Protein AF-A0A4Q7AHX3-F1 (afdb_monomer)

Solvent-accessible surface area (backbone atoms only — not comparable to full-atom values): 11694 Å² total; per-residue (Å²): 133,56,74,69,58,52,50,52,48,55,49,49,60,55,54,68,54,51,63,78,90,53,68,64,53,73,73,75,63,77,41,42,49,67,74,52,51,72,70,45,49,51,46,55,51,56,64,39,35,74,91,42,72,67,38,62,48,39,28,37,27,34,68,83,81,66,49,71,44,78,60,52,56,83,48,46,65,65,46,60,79,45,16,75,44,30,21,40,71,48,42,34,73,33,54,71,58,36,21,53,48,42,48,64,77,40,36,68,63,41,51,52,57,46,58,79,68,62,71,75,81,85,74,64,61,67,62,50,52,51,26,52,51,46,28,55,50,26,54,52,45,66,78,66,64,57,90,85,65,47,74,68,52,55,51,50,40,50,51,54,22,48,49,24,50,50,50,52,46,62,70,48,48,63,70,36,68,71,48,40,54,49,51,52,52,52,49,38,48,54,48,21,44,56,51,27,52,54,44,45,56,51,45,35,69,45,56,62,43,57,132

Organism: NCBI:txid1879050

Foldseek 3Di:
DDPVVLLVVLLVLLPVLDDPVLWQPDQDFPAQQVPDDPSNLVSVLSCQPVVSLNQKWWWKAFQVVRDIDTDHNVCSVVCVVVRRRMTTHFIAHNLVSQLVCCCPVVVVVLLVVLVVPDDDDDQPVVLLVVLVVLLVVLVVCLVVDDCVVDPVVNVVSVVSNVVSVVVNCVSCVCVPPVNVVVVSVVSSSVSSSVSSVSSRVSSCVGHVGDD

Radius of gyration: 29.92 Å; Cα contacts (8 Å, |Δi|>4): 218; chains: 1; bounding box: 58×23×93 Å

Secondary structure (DSSP, 8-state):
--HHHHHHHHHHHHHTTS-TTTTT----SSSBGGGS-HHHHHHHHHHH-GGG---EEEEEEETTT--EEE--HHHHHHHHHTGGGEEEEEEEE-HHHHHHHHHHHTHHHHHHHHHHH-PPP---HHHHHHHHHHHHHHHHHHHH--GGGHHHHHHHHHHHHHHHHHHHHHHHHTTSHHHHHHHHHHHHHHHHHHHHHHHHHHHHHHHT---

Structure (mmCIF, N/CA/C/O backbone):
data_AF-A0A4Q7AHX3-F1
#
_entry.id   AF-A0A4Q7AHX3-F1
#
loop_
_atom_site.group_PDB
_atom_site.id
_atom_site.type_symbol
_atom_site.label_atom_id
_atom_site.label_alt_id
_atom_site.label_comp_id
_atom_site.label_asym_id
_atom_site.label_entity_id
_atom_site.label_seq_id
_atom_site.pdbx_PDB_ins_code
_atom_site.Cartn_x
_atom_site.Cartn_y
_atom_site.Cartn_z
_atom_site.occupancy
_atom_site.B_iso_or_equiv
_atom_site.auth_seq_id
_atom_site.auth_comp_id
_atom_site.auth_asym_id
_atom_site.auth_atom_id
_atom_site.pdbx_PDB_model_num
ATOM 1 N N . MET A 1 1 ? 20.336 2.080 3.499 1.00 66.81 1 MET A N 1
ATOM 2 C CA . MET A 1 1 ? 19.641 1.273 4.534 1.00 66.81 1 MET A CA 1
ATOM 3 C C . MET A 1 1 ? 19.101 0.024 3.842 1.00 66.81 1 MET A C 1
ATOM 5 O O . MET A 1 1 ? 18.759 0.140 2.673 1.00 66.81 1 MET A O 1
ATOM 9 N N . ASN A 1 2 ? 19.106 -1.165 4.455 1.00 84.50 2 ASN A N 1
ATOM 10 C CA . ASN A 1 2 ? 18.588 -2.361 3.768 1.00 84.50 2 ASN A CA 1
ATOM 11 C C . ASN A 1 2 ? 17.046 -2.434 3.839 1.00 84.50 2 ASN A C 1
ATOM 13 O O . ASN A 1 2 ? 16.429 -1.767 4.665 1.00 84.50 2 ASN A O 1
ATOM 17 N N . GLU A 1 3 ? 16.427 -3.241 2.972 1.00 87.38 3 GLU A N 1
ATOM 18 C CA . GLU A 1 3 ? 14.961 -3.380 2.865 1.00 87.38 3 GLU A CA 1
ATOM 19 C C . GLU A 1 3 ? 14.292 -3.688 4.218 1.00 87.38 3 GLU A C 1
ATOM 21 O O . GLU A 1 3 ? 13.343 -3.016 4.612 1.00 87.38 3 GLU A O 1
ATOM 26 N N . ALA A 1 4 ? 14.852 -4.630 4.983 1.00 89.25 4 ALA A N 1
ATOM 27 C CA . ALA A 1 4 ? 14.325 -5.022 6.291 1.00 89.25 4 ALA A CA 1
ATOM 28 C C . ALA A 1 4 ? 14.393 -3.898 7.343 1.00 89.25 4 ALA A C 1
ATOM 30 O O . ALA A 1 4 ? 13.513 -3.785 8.192 1.00 89.25 4 ALA A O 1
ATOM 31 N N . GLN A 1 5 ? 15.429 -3.055 7.300 1.00 91.06 5 GLN A N 1
ATOM 32 C CA . GLN A 1 5 ? 15.543 -1.892 8.181 1.00 91.06 5 GLN A CA 1
ATOM 33 C C . GLN A 1 5 ? 14.491 -0.830 7.855 1.00 91.06 5 GLN A C 1
ATOM 35 O O . GLN A 1 5 ? 13.982 -0.201 8.777 1.00 91.06 5 GLN A O 1
ATOM 40 N N . ILE A 1 6 ? 14.163 -0.639 6.572 1.00 90.75 6 ILE A N 1
ATOM 41 C CA . ILE A 1 6 ? 13.124 0.307 6.140 1.00 90.75 6 ILE A CA 1
ATOM 42 C C . ILE A 1 6 ? 11.752 -0.176 6.607 1.00 90.75 6 ILE A C 1
ATOM 44 O O . ILE A 1 6 ? 11.038 0.596 7.234 1.00 90.75 6 ILE A O 1
ATOM 48 N N . ILE A 1 7 ? 11.428 -1.456 6.389 1.00 92.75 7 ILE A N 1
ATOM 49 C CA . ILE A 1 7 ? 10.173 -2.055 6.876 1.00 92.75 7 ILE A CA 1
ATOM 50 C C . ILE A 1 7 ? 10.042 -1.840 8.385 1.00 92.75 7 ILE A C 1
ATOM 52 O O . ILE A 1 7 ? 9.083 -1.227 8.841 1.00 92.75 7 ILE A O 1
ATOM 56 N N . LYS A 1 8 ? 11.061 -2.236 9.155 1.00 92.25 8 LYS A N 1
ATOM 57 C CA . LYS A 1 8 ? 11.036 -2.096 10.613 1.00 92.25 8 LYS A CA 1
ATOM 58 C C . LYS A 1 8 ? 10.904 -0.642 11.073 1.00 92.25 8 LYS A C 1
ATOM 60 O O . LYS A 1 8 ? 10.266 -0.382 12.086 1.00 92.25 8 LYS A O 1
ATOM 65 N N . LYS A 1 9 ? 11.531 0.304 10.368 1.00 92.94 9 LYS A N 1
ATOM 66 C CA . LYS A 1 9 ? 11.403 1.737 10.661 1.00 92.94 9 LYS A CA 1
ATOM 67 C C . LYS A 1 9 ? 9.953 2.192 10.483 1.00 92.94 9 LYS A C 1
ATOM 69 O O . LYS A 1 9 ? 9.404 2.764 11.413 1.00 92.94 9 LYS A O 1
ATOM 74 N N . ILE A 1 10 ? 9.335 1.873 9.344 1.00 91.75 10 ILE A N 1
ATOM 75 C CA . ILE A 1 10 ? 7.937 2.227 9.051 1.00 91.75 10 ILE A CA 1
ATOM 76 C C . ILE A 1 10 ? 6.994 1.622 10.097 1.00 91.75 10 ILE A C 1
ATOM 78 O O . ILE A 1 10 ? 6.134 2.318 10.626 1.00 91.75 10 ILE A O 1
ATOM 82 N N . GLU A 1 11 ? 7.181 0.348 10.444 1.00 90.56 11 GLU A N 1
ATOM 83 C CA . GLU A 1 11 ? 6.376 -0.324 11.470 1.00 90.56 11 GLU A CA 1
ATOM 84 C C . GLU A 1 11 ? 6.505 0.341 12.843 1.00 90.56 11 GLU A C 1
ATOM 86 O O . GLU A 1 11 ? 5.507 0.534 13.531 1.00 90.56 11 GLU A O 1
ATOM 91 N N . LEU A 1 12 ? 7.723 0.700 13.256 1.00 89.69 12 LEU A N 1
ATOM 92 C CA . LEU A 1 12 ? 7.954 1.363 14.540 1.00 89.69 12 LEU A CA 1
ATOM 93 C C . LEU A 1 12 ? 7.363 2.772 14.571 1.00 89.69 12 LEU A C 1
ATOM 95 O O . LEU A 1 12 ? 6.754 3.137 15.572 1.00 89.69 12 LEU A O 1
ATOM 99 N N . ASP A 1 13 ? 7.527 3.538 13.493 1.00 89.38 13 ASP A N 1
ATOM 100 C CA . ASP A 1 13 ? 6.976 4.890 13.375 1.00 89.38 13 ASP A CA 1
ATOM 101 C C . ASP A 1 13 ? 5.440 4.861 13.416 1.00 89.38 13 ASP A C 1
ATOM 103 O O . ASP A 1 13 ? 4.827 5.689 14.087 1.00 89.38 13 ASP A O 1
ATOM 107 N N . TYR A 1 14 ? 4.822 3.874 12.759 1.00 87.38 14 TYR A N 1
ATOM 108 C CA . TYR A 1 14 ? 3.378 3.648 12.814 1.00 87.38 14 TYR A CA 1
ATOM 109 C C . TYR A 1 14 ? 2.921 3.257 14.222 1.00 87.38 14 TYR A C 1
ATOM 111 O O . TYR A 1 14 ? 1.998 3.845 14.772 1.00 87.38 14 TYR A O 1
ATOM 119 N N . LEU A 1 15 ? 3.597 2.300 14.862 1.00 84.06 15 LEU A N 1
ATOM 120 C CA . LEU A 1 15 ? 3.221 1.853 16.204 1.00 84.06 15 LEU A CA 1
ATOM 121 C C . LEU A 1 15 ? 3.427 2.920 17.281 1.00 84.06 15 LEU A C 1
ATOM 123 O O . LEU A 1 15 ? 2.711 2.914 18.280 1.00 84.06 15 LEU A O 1
ATOM 127 N N . ALA A 1 16 ? 4.368 3.843 17.081 1.00 85.00 16 ALA A N 1
ATOM 128 C CA . ALA A 1 16 ? 4.603 4.961 17.988 1.00 85.00 16 ALA A CA 1
ATOM 129 C C . ALA A 1 16 ? 3.420 5.945 18.065 1.00 85.00 16 ALA A C 1
ATOM 131 O O . ALA A 1 16 ? 3.388 6.768 18.978 1.00 85.00 16 ALA A O 1
ATOM 132 N N . GLN A 1 17 ? 2.459 5.863 17.139 1.00 81.25 17 GLN A N 1
ATOM 133 C CA . GLN A 1 17 ? 1.245 6.684 17.142 1.00 81.25 17 GLN A CA 1
ATOM 134 C C . GLN A 1 17 ? 0.186 6.172 18.133 1.00 81.25 17 GLN A C 1
ATOM 136 O O . GLN A 1 17 ? -0.730 6.917 18.472 1.00 81.25 17 GLN A O 1
ATOM 141 N N . PHE A 1 18 ? 0.316 4.937 18.634 1.00 77.94 18 PHE A N 1
ATOM 142 C CA . PHE A 1 18 ? -0.614 4.358 19.608 1.00 77.94 18 PHE A CA 1
ATOM 143 C C . PHE A 1 18 ? -0.047 4.397 21.019 1.00 77.94 18 PHE A C 1
ATOM 145 O O . PHE A 1 18 ? 1.139 4.149 21.256 1.00 77.94 18 PHE A O 1
ATOM 152 N N . SER A 1 19 ? -0.926 4.631 21.989 1.00 74.56 19 SER A N 1
ATOM 153 C CA . SER A 1 19 ? -0.589 4.423 23.390 1.00 74.56 19 SER A CA 1
ATOM 154 C C . SER A 1 19 ? -0.293 2.936 23.654 1.00 74.56 19 SER A C 1
ATOM 156 O O . SER A 1 19 ? -1.013 2.039 23.210 1.00 74.56 19 SER A O 1
ATOM 158 N N . ALA A 1 20 ? 0.792 2.654 24.385 1.00 69.88 20 ALA A N 1
ATOM 159 C CA . ALA A 1 20 ? 1.267 1.283 24.624 1.00 69.88 20 ALA A CA 1
ATOM 160 C C . ALA A 1 20 ? 0.219 0.385 25.308 1.00 69.88 20 ALA A C 1
ATOM 162 O O . ALA A 1 20 ? 0.198 -0.824 25.081 1.00 69.88 20 ALA A O 1
ATOM 163 N N . ASP A 1 21 ? -0.663 0.990 26.106 1.00 66.25 21 ASP A N 1
ATOM 164 C CA . ASP A 1 21 ? -1.716 0.305 26.859 1.00 66.25 21 ASP A CA 1
ATOM 165 C C . ASP A 1 21 ? -2.899 -0.142 25.980 1.00 66.25 21 ASP A C 1
ATOM 167 O O . ASP A 1 21 ? -3.718 -0.953 26.416 1.00 66.25 21 ASP A O 1
ATOM 171 N N . LEU A 1 22 ? -2.995 0.358 24.743 1.00 65.75 22 LEU A N 1
ATOM 172 C CA . LEU A 1 22 ? -4.086 0.050 23.812 1.00 65.75 22 LEU A CA 1
ATOM 173 C C . LEU A 1 22 ? -3.680 -0.907 22.684 1.00 65.75 22 LEU A C 1
ATOM 175 O O . LEU A 1 22 ? -4.533 -1.444 21.975 1.00 65.75 22 LEU A O 1
ATOM 179 N N . ILE A 1 23 ? -2.385 -1.199 22.563 1.00 66.88 23 ILE A N 1
ATOM 180 C CA . ILE A 1 23 ? -1.854 -2.198 21.635 1.00 66.88 23 ILE A CA 1
ATOM 181 C C . ILE A 1 23 ? -2.367 -3.589 22.059 1.00 66.88 23 ILE A C 1
ATOM 183 O O . ILE A 1 23 ? -2.091 -4.057 23.163 1.00 66.88 23 ILE A O 1
ATOM 187 N N . ASN A 1 24 ? -3.076 -4.279 21.154 1.00 69.50 24 ASN A N 1
ATOM 188 C CA . ASN A 1 24 ? -3.802 -5.554 21.339 1.00 69.50 24 ASN A CA 1
ATOM 189 C C . ASN A 1 24 ? -5.203 -5.476 21.972 1.00 69.50 24 ASN A C 1
ATOM 191 O O . ASN A 1 24 ? -5.818 -6.527 22.203 1.00 69.50 24 ASN A O 1
ATOM 195 N N . LEU A 1 25 ? -5.749 -4.287 22.233 1.00 80.75 25 LEU A N 1
ATOM 196 C CA . LEU A 1 25 ? -7.147 -4.181 22.640 1.00 80.75 25 LEU A CA 1
ATOM 197 C C . LEU A 1 25 ? -8.061 -4.523 21.451 1.00 80.75 25 LEU A C 1
ATOM 199 O O . LEU A 1 25 ? -7.884 -4.016 20.350 1.00 80.75 25 LEU A O 1
ATOM 203 N N . THR A 1 26 ? -9.057 -5.388 21.652 1.00 86.00 26 THR A N 1
ATOM 204 C CA . THR A 1 26 ? -10.016 -5.739 20.590 1.00 86.00 26 THR A CA 1
ATOM 205 C C . THR A 1 26 ? -11.307 -4.941 20.748 1.00 86.00 26 THR A C 1
ATOM 207 O O . THR A 1 26 ? -11.948 -4.989 21.805 1.00 86.00 26 THR A O 1
ATOM 210 N N . ILE A 1 27 ? -11.716 -4.249 19.683 1.00 88.44 27 ILE A N 1
ATOM 211 C CA . ILE A 1 27 ? -13.030 -3.603 19.586 1.00 88.44 27 ILE A CA 1
ATOM 212 C C . ILE A 1 27 ? -14.024 -4.646 19.047 1.00 88.44 27 ILE A C 1
ATOM 214 O O . ILE A 1 27 ? -13.899 -5.065 17.898 1.00 88.44 27 ILE A O 1
ATOM 218 N N . PRO A 1 28 ? -15.005 -5.116 19.831 1.00 90.69 28 PRO A N 1
ATOM 219 C CA . PRO A 1 28 ? -15.979 -6.091 19.354 1.00 90.69 28 PRO A CA 1
ATOM 220 C C . PRO A 1 28 ? -16.850 -5.512 18.231 1.00 90.69 28 PRO A C 1
ATOM 222 O O . PRO A 1 28 ? -17.258 -4.350 18.265 1.00 90.69 28 PRO A O 1
ATOM 225 N N . ARG A 1 29 ? -17.139 -6.347 17.230 1.00 93.00 29 ARG A N 1
ATOM 226 C CA . ARG A 1 29 ? -18.023 -6.027 16.101 1.00 93.00 29 ARG A CA 1
ATOM 227 C C . ARG A 1 29 ? -19.463 -6.402 16.410 1.00 93.00 29 ARG A C 1
ATOM 229 O O . ARG A 1 29 ? -19.722 -7.288 17.222 1.00 93.00 29 ARG A O 1
ATOM 236 N N . HIS A 1 30 ? -20.396 -5.749 15.726 1.00 92.75 30 HIS A N 1
ATOM 237 C CA . HIS A 1 30 ? -21.825 -6.073 15.747 1.00 92.75 30 HIS A CA 1
ATOM 238 C C . HIS A 1 30 ? -22.498 -6.066 17.129 1.00 92.75 30 HIS A C 1
ATOM 240 O O . HIS A 1 30 ? -23.579 -6.633 17.292 1.00 92.75 30 HIS A O 1
ATOM 246 N N . ILE A 1 31 ? -21.902 -5.380 18.105 1.00 93.44 31 ILE A N 1
ATOM 247 C CA . ILE A 1 31 ? -22.560 -5.048 19.366 1.00 93.44 31 ILE A CA 1
ATOM 248 C C . ILE A 1 31 ? -22.820 -3.539 19.434 1.00 93.44 31 ILE A C 1
ATOM 250 O O . ILE A 1 31 ? -22.034 -2.764 18.879 1.00 93.44 31 ILE A O 1
ATOM 254 N N . PRO A 1 32 ? -23.915 -3.105 20.084 1.00 94.25 32 PRO A N 1
ATOM 255 C CA . PRO A 1 32 ? -24.173 -1.693 20.346 1.00 94.25 32 PRO A CA 1
ATOM 256 C C . PRO A 1 32 ? -22.983 -0.997 21.012 1.00 94.25 32 PRO A C 1
ATOM 258 O O . PRO A 1 32 ? -22.410 -1.524 21.965 1.00 94.25 32 PRO A O 1
ATOM 261 N N . LEU A 1 33 ? -22.634 0.209 20.555 1.00 93.19 33 LEU A N 1
ATOM 262 C CA . LEU A 1 33 ? -21.474 0.949 21.072 1.00 93.19 33 LEU A CA 1
ATOM 263 C C . LEU A 1 33 ? -21.575 1.250 22.572 1.00 93.19 33 LEU A C 1
ATOM 265 O O . LEU A 1 33 ? -20.560 1.343 23.251 1.00 93.19 33 LEU A O 1
ATOM 269 N N . ASN A 1 34 ? -22.788 1.356 23.120 1.00 93.19 34 ASN A N 1
ATOM 270 C CA . ASN A 1 34 ? -22.992 1.555 24.558 1.00 93.19 34 ASN A CA 1
ATOM 271 C C . ASN A 1 34 ? -22.635 0.322 25.413 1.00 93.19 34 ASN A C 1
ATOM 273 O O . ASN A 1 34 ? -22.658 0.415 26.637 1.00 93.19 34 ASN A O 1
ATOM 277 N N . GLN A 1 35 ? -22.350 -0.824 24.790 1.00 94.44 35 GLN A N 1
ATOM 278 C CA . GLN A 1 35 ? -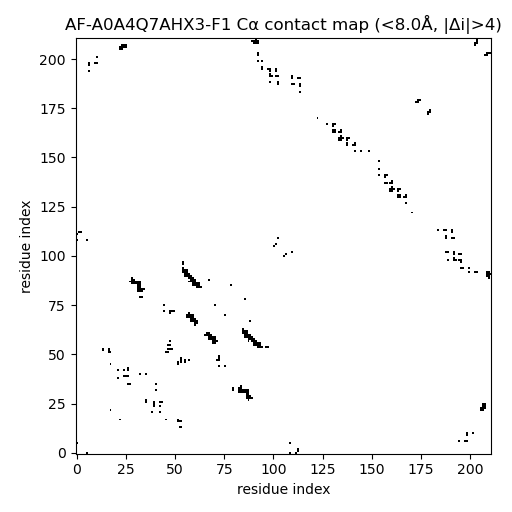21.857 -2.031 25.457 1.00 94.44 35 GLN A CA 1
ATOM 279 C C . GLN A 1 35 ? -20.324 -2.112 25.475 1.00 94.44 35 GLN A C 1
ATOM 281 O O . GLN A 1 35 ? -19.777 -2.990 26.141 1.00 94.44 35 GLN A O 1
ATOM 286 N N . LEU A 1 36 ? -19.627 -1.214 24.768 1.00 92.38 36 LEU A N 1
ATOM 287 C CA . LEU A 1 36 ? -18.173 -1.102 24.848 1.00 92.38 36 LEU A CA 1
ATOM 288 C C . LEU A 1 36 ? -17.764 -0.590 26.229 1.00 92.38 36 LEU A C 1
ATOM 290 O O . LEU A 1 36 ? -18.384 0.318 26.787 1.00 92.38 36 LEU A O 1
ATOM 294 N N . ASN A 1 37 ? -16.696 -1.161 26.780 1.00 91.44 37 ASN A N 1
ATOM 295 C CA . ASN A 1 37 ? -16.108 -0.630 28.003 1.00 91.44 37 ASN A CA 1
ATOM 296 C C . ASN A 1 37 ? -15.340 0.678 27.720 1.00 91.44 37 ASN A C 1
ATOM 298 O O . ASN A 1 37 ? -15.061 1.027 26.573 1.00 91.44 37 ASN A O 1
ATOM 302 N N . HIS A 1 38 ? -14.971 1.396 28.781 1.00 89.50 38 HIS A N 1
ATOM 303 C CA . HIS A 1 38 ? -14.286 2.685 28.657 1.00 89.50 38 HIS A CA 1
ATOM 304 C C . HIS A 1 38 ? -12.960 2.591 27.882 1.00 89.50 38 HIS A C 1
ATOM 306 O O . HIS A 1 38 ? -12.653 3.470 27.086 1.00 89.50 38 HIS A O 1
ATOM 312 N N . ALA A 1 39 ? -12.184 1.519 28.071 1.00 89.06 39 ALA A N 1
ATOM 313 C CA . ALA A 1 39 ? -10.926 1.332 27.346 1.00 89.06 39 ALA A CA 1
ATOM 314 C C . ALA A 1 39 ? -11.160 1.122 25.840 1.00 89.06 39 ALA A C 1
ATOM 316 O O . ALA A 1 39 ? -10.437 1.676 25.022 1.00 89.06 39 ALA A O 1
ATOM 317 N N . GLN A 1 40 ? -12.199 0.370 25.466 1.00 90.69 40 GLN A N 1
ATOM 318 C CA . GLN A 1 40 ? -12.581 0.134 24.071 1.00 90.69 40 GLN A CA 1
ATOM 319 C C . GLN A 1 40 ? -13.103 1.395 23.394 1.00 90.69 40 GLN A C 1
ATOM 321 O O . GLN A 1 40 ? -12.806 1.611 22.223 1.00 90.69 40 GLN A O 1
ATOM 326 N N . MET A 1 41 ? -13.859 2.223 24.119 1.00 89.50 41 MET A N 1
ATOM 327 C CA . MET A 1 41 ? -14.337 3.495 23.586 1.00 89.50 41 MET A CA 1
ATOM 328 C C . MET A 1 41 ? -13.183 4.476 23.361 1.00 89.50 41 MET A C 1
ATOM 330 O O . MET A 1 41 ? -13.084 5.045 22.280 1.00 89.50 41 MET A O 1
ATOM 334 N N . ASN A 1 42 ? -12.276 4.602 24.335 1.00 88.25 42 ASN A N 1
ATOM 335 C CA . ASN A 1 42 ? -11.075 5.426 24.194 1.00 88.25 42 ASN A CA 1
ATOM 336 C C . ASN A 1 42 ? -10.195 4.951 23.035 1.00 88.25 42 ASN A C 1
ATOM 338 O O . ASN A 1 42 ? -9.679 5.760 22.277 1.00 88.25 42 ASN A O 1
ATOM 342 N N . TYR A 1 43 ? -10.040 3.636 22.876 1.00 88.06 43 TYR A N 1
ATOM 343 C CA . TYR A 1 43 ? -9.256 3.095 21.775 1.00 88.06 43 TYR A CA 1
ATOM 344 C C . TYR A 1 43 ? -9.885 3.391 20.415 1.00 88.06 43 TYR A C 1
ATOM 346 O O . TYR A 1 43 ? -9.187 3.801 19.496 1.00 88.06 43 TYR A O 1
ATOM 354 N N . LEU A 1 44 ? -11.206 3.246 20.291 1.00 88.56 44 LEU A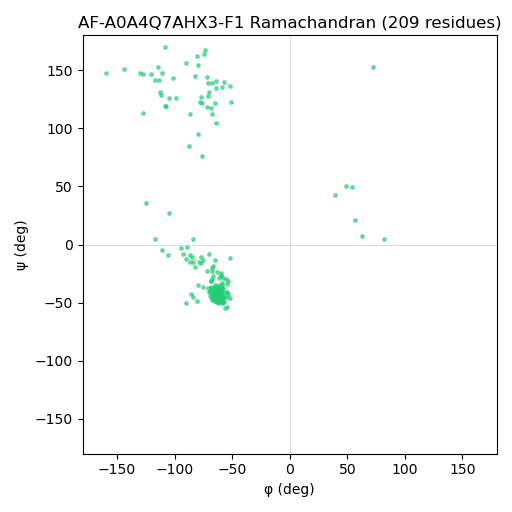 N 1
ATOM 355 C CA . LEU A 1 44 ? -11.923 3.624 19.075 1.00 88.56 44 LEU A CA 1
ATOM 356 C C . LEU A 1 44 ? -11.736 5.115 18.741 1.00 88.56 44 LEU A C 1
ATOM 358 O O . LEU A 1 44 ? -11.554 5.453 17.576 1.00 88.56 44 LEU A O 1
ATOM 362 N N . GLU A 1 45 ? -11.746 5.986 19.750 1.00 88.06 45 GLU A N 1
ATOM 363 C CA . GLU A 1 45 ? -11.457 7.416 19.591 1.00 88.06 45 GLU A CA 1
ATOM 364 C C . GLU A 1 45 ? -10.013 7.667 19.126 1.00 88.06 45 GLU A C 1
ATOM 366 O O . GLU A 1 45 ? -9.797 8.433 18.188 1.00 88.06 45 GLU A O 1
ATOM 371 N N . GLU A 1 46 ? -9.025 6.980 19.713 1.00 86.00 46 GLU A N 1
ATOM 372 C CA . GLU A 1 46 ? -7.618 7.080 19.298 1.00 86.00 46 GLU A CA 1
ATOM 373 C C . GLU A 1 46 ? -7.393 6.618 17.852 1.00 86.00 46 GLU A C 1
ATOM 375 O O . GLU A 1 46 ? -6.596 7.233 17.141 1.00 86.00 46 GLU A O 1
ATOM 380 N N . LEU A 1 47 ? -8.102 5.577 17.398 1.00 86.31 47 LEU A N 1
ATOM 381 C CA . LEU A 1 47 ? -8.039 5.103 16.010 1.00 86.31 47 LEU A CA 1
ATOM 382 C C . LEU A 1 47 ? -8.629 6.110 15.013 1.00 86.31 47 LEU A C 1
ATOM 384 O O . LEU A 1 47 ? -8.198 6.150 13.863 1.00 86.31 47 LEU A O 1
ATOM 388 N N . LEU A 1 48 ? -9.609 6.909 15.442 1.00 86.06 48 LEU A N 1
ATOM 389 C CA . LEU A 1 48 ? -10.233 7.952 14.623 1.00 86.06 48 LEU A CA 1
ATOM 390 C C . LEU A 1 48 ? -9.443 9.260 14.625 1.00 86.06 48 LEU A C 1
ATOM 392 O O . LEU A 1 48 ? -9.707 10.130 13.793 1.00 86.06 48 LEU A O 1
ATOM 396 N N . ASN A 1 49 ? -8.502 9.432 15.553 1.00 80.50 49 ASN A N 1
ATOM 397 C CA . ASN A 1 49 ? -7.736 10.660 15.640 1.00 80.50 49 ASN A CA 1
ATOM 398 C C . ASN A 1 49 ? -6.821 10.808 14.413 1.00 80.50 49 ASN A C 1
ATOM 400 O O . ASN A 1 49 ? -5.855 10.072 14.227 1.00 80.50 49 ASN A O 1
ATOM 404 N N . ILE A 1 50 ? -7.130 11.804 13.584 1.00 63.78 50 ILE A N 1
ATOM 405 C CA . ILE A 1 50 ? -6.464 12.073 12.303 1.00 63.78 50 ILE A CA 1
ATOM 406 C C . ILE A 1 50 ? -4.972 12.384 12.494 1.00 63.78 50 ILE A C 1
ATOM 408 O O . ILE A 1 50 ? -4.162 12.068 11.624 1.00 63.78 50 ILE A O 1
ATOM 412 N N . GLU A 1 51 ? -4.583 12.951 13.640 1.00 64.69 51 GLU A N 1
ATOM 413 C CA . GLU A 1 51 ? -3.172 13.222 13.954 1.00 64.69 51 GLU A CA 1
ATOM 414 C C . GLU A 1 51 ? -2.332 11.943 14.043 1.00 64.69 51 GLU A C 1
ATOM 416 O O . GLU A 1 51 ? -1.126 11.970 13.792 1.00 64.69 51 GLU A O 1
ATOM 421 N N . ASN A 1 52 ? -2.979 10.812 14.326 1.00 60.72 52 ASN A N 1
ATOM 422 C CA . ASN A 1 52 ? -2.324 9.529 14.488 1.00 60.72 52 ASN A CA 1
ATOM 423 C C . ASN A 1 52 ? -2.078 8.809 13.153 1.00 60.72 52 ASN A C 1
ATOM 425 O O . ASN A 1 52 ? -1.631 7.683 13.216 1.00 60.72 52 ASN A O 1
ATOM 429 N N . ASN A 1 53 ? -2.358 9.393 11.970 1.00 65.00 53 ASN A N 1
ATOM 430 C CA . ASN A 1 53 ? -2.060 8.816 10.635 1.00 65.00 53 ASN A CA 1
ATOM 431 C C . ASN A 1 53 ? -2.297 7.291 10.528 1.00 65.00 53 ASN A C 1
ATOM 433 O O . ASN A 1 53 ? -1.506 6.548 9.952 1.00 65.00 53 ASN A O 1
ATOM 437 N N . VAL A 1 54 ? -3.408 6.811 11.088 1.00 73.25 54 VAL A N 1
ATOM 438 C CA . VAL A 1 54 ? -3.594 5.375 11.349 1.00 73.25 54 VAL A CA 1
ATOM 439 C C . VAL A 1 54 ? -3.947 4.585 10.080 1.00 73.25 54 VAL A C 1
ATOM 441 O O . VAL A 1 54 ? -3.894 3.357 10.080 1.00 73.25 54 VAL A O 1
ATOM 444 N N . HIS A 1 55 ? -4.256 5.280 8.978 1.00 85.88 55 HIS A N 1
ATOM 445 C CA . HIS A 1 55 ? -4.648 4.703 7.687 1.00 85.88 55 HIS A CA 1
ATOM 446 C C . HIS A 1 55 ? -5.736 3.631 7.841 1.00 85.88 55 HIS A C 1
ATOM 448 O O . HIS A 1 55 ? -5.587 2.521 7.337 1.00 85.88 55 HIS A O 1
ATOM 454 N N . LEU A 1 56 ? -6.817 3.950 8.558 1.00 89.12 56 LEU A N 1
ATOM 455 C CA . LEU A 1 56 ? -7.957 3.054 8.744 1.00 89.12 56 LEU A CA 1
ATOM 456 C C . LEU A 1 56 ? -9.236 3.671 8.212 1.00 89.12 56 LEU A C 1
ATOM 458 O O . LEU A 1 56 ? -9.459 4.866 8.384 1.00 89.12 56 LEU A O 1
ATOM 462 N N . ASP A 1 57 ? -10.098 2.802 7.703 1.00 91.06 57 ASP A N 1
ATOM 463 C CA . ASP A 1 57 ? -11.486 3.117 7.402 1.00 91.06 57 ASP A CA 1
ATOM 464 C C . ASP A 1 57 ? -12.361 2.414 8.450 1.00 91.06 57 ASP A C 1
ATOM 466 O O . ASP A 1 57 ? -12.335 1.181 8.583 1.00 91.06 57 ASP A O 1
ATOM 470 N N . ILE A 1 58 ? -13.133 3.184 9.220 1.00 92.38 58 ILE A N 1
ATOM 471 C CA . ILE A 1 58 ? -14.030 2.653 10.255 1.00 92.38 58 ILE A CA 1
ATOM 472 C C . ILE A 1 58 ? -15.472 2.805 9.789 1.00 92.38 58 ILE A C 1
ATOM 474 O O . ILE A 1 58 ? -15.972 3.911 9.610 1.00 92.38 58 ILE A O 1
ATOM 478 N N . PHE A 1 59 ? -16.170 1.681 9.655 1.00 94.31 59 PHE A N 1
ATOM 479 C CA . PHE A 1 59 ? -17.555 1.622 9.211 1.00 94.31 59 PHE A CA 1
ATOM 480 C C . PHE A 1 59 ? -18.496 1.341 10.374 1.00 94.31 59 PHE A C 1
ATOM 482 O O . PHE A 1 59 ? -18.389 0.329 11.079 1.00 94.31 59 PHE A O 1
ATOM 489 N N . VAL A 1 60 ? -19.486 2.213 10.522 1.00 94.75 60 VAL A N 1
ATOM 490 C CA . VAL A 1 60 ? -20.535 2.113 11.530 1.00 94.75 60 VAL A CA 1
ATOM 491 C C . VAL A 1 60 ? -21.870 1.872 10.855 1.00 94.75 60 VAL A C 1
ATOM 493 O O . VAL A 1 60 ? -22.180 2.438 9.808 1.00 94.75 60 VAL A O 1
ATOM 496 N N . LYS A 1 61 ? -22.691 1.035 11.485 1.00 95.81 61 LYS A N 1
ATOM 497 C CA . LYS A 1 61 ? -24.056 0.764 11.055 1.00 95.81 61 LYS A CA 1
ATOM 498 C C . LYS A 1 61 ? -25.057 1.320 12.045 1.00 95.81 61 LYS A C 1
ATOM 500 O O . LYS A 1 61 ? -25.009 1.008 13.235 1.00 95.81 61 LYS A O 1
ATOM 505 N N . ASN A 1 62 ? -26.011 2.091 11.543 1.00 94.81 62 ASN A N 1
ATOM 506 C CA . ASN A 1 62 ? -27.173 2.492 12.317 1.00 94.81 62 ASN A CA 1
ATOM 507 C C . ASN A 1 62 ? -28.146 1.306 12.421 1.00 94.81 62 ASN A C 1
ATOM 509 O O . ASN A 1 62 ? -28.622 0.768 11.422 1.00 94.81 62 ASN A O 1
ATOM 513 N N . ILE A 1 63 ? -28.461 0.879 13.641 1.00 93.38 63 ILE A N 1
ATOM 514 C CA . ILE A 1 63 ? -29.319 -0.278 13.920 1.00 93.38 63 ILE A CA 1
ATOM 515 C C . ILE A 1 63 ? -30.744 -0.050 13.408 1.00 93.38 63 ILE A C 1
ATOM 517 O O . ILE A 1 63 ? -31.375 -1.003 12.936 1.00 93.38 63 ILE A O 1
ATOM 521 N N . ASN A 1 64 ? -31.233 1.189 13.492 1.00 92.38 64 ASN A N 1
ATOM 522 C CA . ASN A 1 64 ? -32.602 1.558 13.153 1.00 92.38 64 ASN A CA 1
ATOM 523 C C . ASN A 1 64 ? -32.774 1.721 11.640 1.00 92.38 64 ASN A C 1
ATOM 525 O O . ASN A 1 64 ? -33.692 1.136 11.072 1.00 92.38 64 ASN A O 1
ATOM 529 N N . THR A 1 65 ? -31.882 2.471 10.981 1.00 93.38 65 THR A N 1
ATOM 530 C CA . THR A 1 65 ? -31.977 2.732 9.530 1.00 93.38 65 THR A CA 1
ATOM 531 C C . THR A 1 65 ? -31.316 1.652 8.676 1.00 93.38 65 THR A C 1
ATOM 533 O O . THR A 1 65 ? -31.588 1.572 7.484 1.00 93.38 65 THR A O 1
ATOM 536 N N . LYS A 1 66 ? -30.484 0.790 9.279 1.00 92.88 66 LYS A N 1
ATOM 537 C CA . LYS A 1 66 ? -29.632 -0.211 8.608 1.00 92.88 66 LYS A CA 1
ATOM 538 C C . LYS A 1 66 ? -28.574 0.378 7.671 1.00 92.88 66 LYS A C 1
ATOM 540 O O . LYS A 1 66 ? -27.888 -0.392 7.002 1.00 92.88 66 LYS A O 1
ATOM 545 N N . GLU A 1 67 ? -28.411 1.696 7.652 1.00 94.12 67 GLU A N 1
ATOM 546 C CA . GLU A 1 67 ? -27.389 2.377 6.862 1.00 94.12 67 GLU A CA 1
ATOM 547 C C . GLU A 1 67 ? -26.002 2.123 7.446 1.00 94.12 67 GLU A C 1
ATOM 549 O O . GLU A 1 67 ? -25.825 2.147 8.666 1.00 94.12 67 GLU A O 1
ATOM 554 N N . ILE A 1 68 ? -25.037 1.888 6.559 1.00 94.38 68 ILE A N 1
ATOM 555 C CA . ILE A 1 68 ? -23.618 1.736 6.875 1.00 94.38 68 ILE A CA 1
ATOM 556 C C . ILE A 1 68 ? -22.901 2.937 6.273 1.00 94.38 68 ILE A C 1
ATOM 558 O O . ILE A 1 68 ? -23.109 3.249 5.100 1.00 94.38 68 ILE A O 1
ATOM 562 N N . PHE A 1 69 ? -22.067 3.591 7.064 1.00 93.56 69 PHE A N 1
ATOM 563 C CA . PHE A 1 69 ? -21.261 4.718 6.623 1.00 93.56 69 PHE A CA 1
ATOM 564 C C . PHE A 1 69 ? -19.898 4.687 7.307 1.00 93.56 69 PHE A C 1
ATOM 566 O O . PHE A 1 69 ? -19.749 4.142 8.403 1.00 93.56 69 PHE A O 1
ATOM 573 N N . GLU A 1 70 ? -18.904 5.226 6.614 1.00 92.12 70 GLU A N 1
ATOM 574 C CA . GLU A 1 70 ? -17.586 5.487 7.178 1.00 92.12 70 GLU A CA 1
ATOM 575 C C . GLU A 1 70 ? -17.678 6.667 8.145 1.00 92.12 70 GLU A C 1
ATOM 577 O O . GLU A 1 70 ? -18.470 7.585 7.917 1.00 92.12 70 GLU A O 1
ATOM 582 N N . ILE A 1 71 ? -16.917 6.619 9.233 1.00 90.31 71 ILE A N 1
ATOM 583 C CA . ILE A 1 71 ? -16.933 7.655 10.260 1.00 90.31 71 ILE A CA 1
ATOM 584 C C . ILE A 1 71 ? -15.582 8.340 10.371 1.00 90.31 71 ILE A C 1
ATOM 586 O O . ILE A 1 71 ? -14.534 7.699 10.340 1.00 90.31 71 ILE A O 1
ATOM 590 N N . GLU A 1 72 ? -15.630 9.647 10.586 1.00 86.31 72 GLU A N 1
ATOM 591 C CA . GLU A 1 72 ? -14.467 10.446 10.951 1.00 86.31 72 GLU A CA 1
ATOM 592 C C . GLU A 1 72 ? -14.566 10.887 12.419 1.00 86.31 72 GLU A C 1
ATOM 594 O O . GLU A 1 72 ? -15.617 10.784 13.061 1.00 86.31 72 GLU A O 1
ATOM 599 N N . ILE A 1 73 ? -13.482 11.453 12.960 1.00 85.62 73 ILE A N 1
ATOM 600 C CA . ILE A 1 73 ? -13.456 11.991 14.330 1.00 85.62 73 ILE A CA 1
ATOM 601 C C . ILE A 1 73 ? -14.586 13.001 14.599 1.00 85.62 73 ILE A C 1
ATOM 603 O O . ILE A 1 73 ? -15.115 13.073 15.706 1.00 85.62 73 ILE A O 1
ATOM 607 N N . GLN A 1 74 ? -15.012 13.746 13.575 1.00 85.56 74 GLN A N 1
ATOM 608 C CA . GLN A 1 74 ? -16.087 14.737 13.678 1.00 85.56 74 GLN A CA 1
ATOM 609 C C . GLN A 1 74 ? -17.462 14.091 13.921 1.00 85.56 74 GLN A C 1
ATOM 611 O O . GLN A 1 74 ? -18.312 14.670 14.600 1.00 85.56 74 GLN A O 1
ATOM 616 N N . ASP A 1 75 ? -17.681 12.879 13.408 1.00 86.00 75 ASP A N 1
ATOM 617 C CA . ASP A 1 75 ? -18.924 12.129 13.596 1.00 86.00 75 ASP A CA 1
ATOM 618 C C . ASP A 1 75 ? -18.962 11.395 14.939 1.00 86.00 75 ASP A C 1
ATOM 620 O O . ASP A 1 75 ? -20.041 11.048 15.437 1.00 86.00 75 ASP A O 1
ATOM 624 N N . PHE A 1 76 ? -17.796 11.181 15.554 1.00 87.25 76 PHE A N 1
ATOM 625 C CA . PHE A 1 76 ? -17.652 10.370 16.755 1.00 87.25 76 PHE A CA 1
ATOM 626 C C . PHE A 1 76 ? -18.481 10.902 17.931 1.00 87.25 76 PHE A C 1
ATOM 628 O O . PHE A 1 76 ? -19.196 10.137 18.584 1.00 87.25 76 PHE A O 1
ATOM 635 N N . GLU A 1 77 ? -18.496 12.219 18.161 1.00 86.50 77 GLU A N 1
ATOM 636 C CA . GLU A 1 77 ? -19.298 12.829 19.233 1.00 86.50 77 GLU A CA 1
ATOM 637 C C . GLU A 1 77 ? -20.810 12.607 19.019 1.00 86.50 77 GLU A C 1
ATOM 639 O O . GLU A 1 77 ? -21.572 12.320 19.946 1.00 86.50 77 GLU A O 1
ATOM 644 N N . LYS A 1 78 ? -21.276 12.697 17.770 1.00 87.69 78 LYS A N 1
ATOM 645 C CA . LYS A 1 78 ? -22.686 12.474 17.425 1.00 87.69 78 LYS A CA 1
ATOM 646 C C . LYS A 1 78 ? -23.083 11.012 17.628 1.00 87.69 78 LYS A C 1
ATOM 648 O O . LYS A 1 78 ? -24.177 10.732 18.125 1.00 87.69 78 LYS A O 1
ATOM 653 N N . ILE A 1 79 ? -22.205 10.090 17.247 1.00 88.69 79 ILE A N 1
ATOM 654 C CA . ILE A 1 79 ? -22.422 8.646 17.358 1.00 88.69 79 ILE A CA 1
ATOM 655 C C . ILE A 1 79 ? -22.423 8.214 18.824 1.00 88.69 79 ILE A C 1
ATOM 657 O O . ILE A 1 79 ? -23.333 7.498 19.244 1.00 88.69 79 ILE A O 1
ATOM 661 N N . THR A 1 80 ? -21.477 8.701 19.627 1.00 87.44 80 THR A N 1
ATOM 662 C CA . THR A 1 80 ? -21.372 8.379 21.060 1.00 87.44 80 THR A CA 1
ATOM 663 C C . THR A 1 80 ? -22.574 8.885 21.862 1.00 87.44 80 THR A C 1
ATOM 665 O O . THR A 1 80 ? -23.096 8.152 22.704 1.00 87.44 80 THR A O 1
ATOM 668 N N . ARG A 1 81 ? -23.129 10.064 21.539 1.00 90.06 81 ARG A N 1
ATOM 669 C CA . ARG A 1 81 ? -24.388 10.564 22.141 1.00 90.06 81 ARG A CA 1
ATOM 670 C C . ARG A 1 81 ? -25.592 9.646 21.907 1.00 90.06 81 ARG A C 1
ATOM 672 O O . ARG A 1 81 ? -26.563 9.701 22.655 1.00 90.06 81 ARG A O 1
ATOM 679 N N . SER A 1 82 ? -25.562 8.830 20.858 1.00 91.12 82 SER A N 1
ATOM 680 C CA . SER A 1 82 ? -26.611 7.869 20.502 1.00 91.12 82 SER A CA 1
ATOM 681 C C . SER A 1 82 ? -26.047 6.453 20.361 1.00 91.12 82 SER A C 1
ATOM 683 O O . SER A 1 82 ? -26.503 5.687 19.515 1.00 91.12 82 SER A O 1
ATOM 685 N N . ALA A 1 83 ? -25.068 6.096 21.200 1.00 90.12 83 ALA A N 1
ATOM 686 C CA . ALA A 1 83 ? -24.277 4.871 21.080 1.00 90.12 83 ALA A CA 1
ATOM 687 C C . ALA A 1 83 ? -25.113 3.578 21.024 1.00 90.12 83 ALA A C 1
ATOM 689 O O . ALA A 1 83 ? -24.722 2.611 20.377 1.00 90.12 83 ALA A O 1
ATOM 690 N N . SER A 1 84 ? -26.296 3.550 21.647 1.00 93.31 84 SER A N 1
ATOM 691 C CA . SER A 1 84 ? -27.208 2.398 21.589 1.00 93.31 84 SER A CA 1
ATOM 692 C C . SER A 1 84 ? -27.792 2.129 20.199 1.00 93.31 84 SER A C 1
ATOM 694 O O . SER A 1 84 ? -28.288 1.032 19.964 1.00 93.31 84 SER A O 1
ATOM 696 N N . ASN A 1 85 ? -27.754 3.109 19.293 1.00 94.25 85 ASN A N 1
ATOM 697 C CA . ASN A 1 85 ? -28.289 3.011 17.935 1.00 94.25 85 ASN A CA 1
ATOM 698 C C . ASN A 1 85 ? -27.235 2.612 16.899 1.00 94.25 85 ASN A C 1
ATOM 700 O O . ASN A 1 85 ? -27.583 2.476 15.729 1.00 94.25 85 ASN A O 1
ATOM 704 N N . TYR A 1 86 ? -25.973 2.450 17.291 1.00 95.19 86 TYR A N 1
ATOM 705 C CA . TYR A 1 86 ? -24.864 2.235 16.369 1.00 95.19 86 TYR A CA 1
ATOM 706 C C . TYR A 1 86 ? -24.062 0.996 16.754 1.00 95.19 86 TYR A C 1
ATOM 708 O O . TYR A 1 86 ? -23.921 0.684 17.936 1.00 95.19 86 TYR A O 1
ATOM 716 N N . ILE A 1 87 ? -23.533 0.302 15.749 1.00 95.00 87 ILE A N 1
ATOM 717 C CA . ILE A 1 87 ? -22.590 -0.812 15.902 1.00 95.00 87 ILE A CA 1
ATOM 718 C C . ILE A 1 87 ? -21.386 -0.589 14.989 1.00 95.00 87 ILE A C 1
ATOM 720 O O . ILE A 1 87 ? -21.550 -0.050 13.894 1.00 95.00 87 ILE A O 1
ATOM 724 N N . ILE A 1 88 ? -20.202 -1.047 15.401 1.00 95.25 88 ILE A N 1
ATOM 725 C CA . ILE A 1 88 ? -19.074 -1.177 14.469 1.00 95.25 88 ILE A CA 1
ATOM 726 C C . ILE A 1 88 ? -19.370 -2.351 13.538 1.00 95.25 88 ILE A C 1
ATOM 728 O O . ILE A 1 88 ? -19.515 -3.488 14.000 1.00 95.25 88 ILE A O 1
ATOM 732 N N . GLU A 1 89 ? -19.478 -2.067 12.243 1.00 94.81 89 GLU A N 1
ATOM 733 C CA . GLU A 1 89 ? -19.628 -3.092 11.211 1.00 94.81 89 GLU A CA 1
ATOM 734 C C . GLU A 1 89 ? -18.255 -3.607 10.780 1.00 94.81 89 GLU A C 1
ATOM 736 O O . GLU A 1 89 ? -18.086 -4.812 10.613 1.00 94.81 89 GLU A O 1
ATOM 741 N N . ASN A 1 90 ? -17.280 -2.709 10.603 1.00 93.81 90 ASN A N 1
ATOM 742 C CA . ASN A 1 90 ? -15.949 -3.068 10.127 1.00 93.81 90 ASN A CA 1
ATOM 743 C C . ASN A 1 90 ? -14.898 -1.992 10.478 1.00 93.81 90 ASN A C 1
ATOM 745 O O . ASN A 1 90 ? -15.225 -0.809 10.497 1.00 93.81 90 ASN A O 1
ATOM 749 N N . ILE A 1 91 ? -13.654 -2.394 10.728 1.00 92.62 91 ILE A N 1
ATOM 750 C CA . ILE A 1 91 ? -12.464 -1.535 10.776 1.00 92.62 91 ILE A CA 1
ATOM 751 C C . ILE A 1 91 ? -11.424 -2.146 9.834 1.00 92.62 91 ILE A C 1
ATOM 753 O O . ILE A 1 91 ? -10.894 -3.224 10.118 1.00 92.62 91 ILE A O 1
ATOM 757 N N . LYS A 1 92 ? -11.113 -1.445 8.742 1.00 92.44 92 LYS A N 1
ATOM 758 C CA . LYS A 1 92 ? -10.182 -1.908 7.704 1.00 92.44 92 LYS A CA 1
ATOM 759 C C . LYS A 1 92 ? -8.942 -1.050 7.632 1.00 92.44 92 LYS A C 1
ATOM 761 O O . LYS A 1 92 ? -8.997 0.143 7.905 1.00 92.44 92 LYS A O 1
ATOM 766 N N . PHE A 1 93 ? -7.853 -1.656 7.175 1.00 92.31 93 PHE A N 1
ATOM 767 C CA . PHE A 1 93 ? -6.673 -0.913 6.769 1.00 92.31 93 PHE A CA 1
ATOM 768 C C . PHE A 1 93 ? -6.875 -0.285 5.385 1.00 92.31 93 PHE A C 1
ATOM 770 O O . PHE A 1 93 ? -7.203 -0.965 4.412 1.00 92.31 93 PHE A O 1
ATOM 777 N N . ASN A 1 94 ? -6.653 1.020 5.288 1.00 92.56 94 ASN A N 1
ATOM 778 C CA . ASN A 1 94 ? -6.692 1.766 4.042 1.00 92.56 94 ASN A CA 1
ATOM 779 C C . ASN A 1 94 ? -5.315 1.729 3.375 1.00 92.56 94 ASN A C 1
ATOM 781 O O . ASN A 1 94 ? -4.490 2.641 3.509 1.00 92.56 94 ASN A O 1
ATOM 785 N N . LEU A 1 95 ? -5.078 0.659 2.615 1.00 92.31 95 LEU A N 1
ATOM 786 C CA . LEU A 1 95 ? -3.819 0.455 1.905 1.00 92.31 95 LEU A CA 1
ATOM 787 C C . LEU A 1 95 ? -3.506 1.608 0.938 1.00 92.31 95 LEU A C 1
ATOM 789 O O . LEU A 1 95 ? -2.356 2.017 0.826 1.00 92.31 95 LEU A O 1
ATOM 793 N N . ALA A 1 96 ? -4.509 2.182 0.269 1.00 91.62 96 ALA A N 1
ATOM 794 C CA . ALA A 1 96 ? -4.284 3.283 -0.667 1.00 91.62 96 ALA A CA 1
ATOM 795 C C . ALA A 1 96 ? -3.717 4.527 0.038 1.00 91.62 96 ALA A C 1
ATOM 797 O O . ALA A 1 96 ? -2.742 5.117 -0.435 1.00 91.62 96 ALA A O 1
ATOM 798 N N . SER A 1 97 ? -4.293 4.888 1.187 1.00 90.31 97 SER A N 1
ATOM 799 C CA . SER A 1 97 ? -3.810 5.975 2.043 1.00 90.31 97 SER A CA 1
ATOM 800 C C . SER A 1 97 ? -2.384 5.704 2.532 1.00 90.31 97 SER A C 1
ATOM 802 O O . SER A 1 97 ? -1.508 6.560 2.388 1.00 90.31 97 SER A O 1
ATOM 804 N N . ALA A 1 98 ? -2.117 4.480 3.000 1.00 91.94 98 ALA A N 1
ATOM 805 C CA . ALA A 1 98 ? -0.796 4.069 3.465 1.00 91.94 98 ALA A CA 1
ATOM 806 C C . ALA A 1 98 ? 0.270 4.120 2.357 1.00 91.94 98 ALA A C 1
ATOM 808 O O . ALA A 1 98 ? 1.371 4.612 2.587 1.00 91.94 98 ALA A O 1
ATOM 809 N N . ILE A 1 99 ? -0.046 3.681 1.133 1.00 92.44 99 ILE A N 1
ATOM 810 C CA . ILE A 1 99 ? 0.880 3.736 -0.012 1.00 92.44 99 ILE A CA 1
ATOM 811 C C . ILE A 1 99 ? 1.253 5.181 -0.342 1.00 92.44 99 ILE A C 1
ATOM 813 O O . ILE A 1 99 ? 2.423 5.474 -0.598 1.00 92.44 99 ILE A O 1
ATOM 817 N N . ILE A 1 100 ? 0.275 6.091 -0.336 1.00 89.69 100 ILE A N 1
ATOM 818 C CA . ILE A 1 100 ? 0.519 7.515 -0.586 1.00 89.69 100 ILE A CA 1
ATOM 819 C C . ILE A 1 100 ? 1.414 8.089 0.511 1.00 89.69 100 ILE A C 1
ATOM 821 O O . ILE A 1 100 ? 2.411 8.743 0.202 1.00 89.69 100 ILE A O 1
ATOM 825 N N . PHE A 1 101 ? 1.096 7.817 1.777 1.00 89.69 101 PHE A N 1
ATOM 826 C CA . PHE A 1 101 ? 1.898 8.270 2.908 1.00 89.69 101 PHE A CA 1
ATOM 827 C C . PHE A 1 101 ? 3.329 7.742 2.837 1.00 89.69 101 PHE A C 1
ATOM 829 O O . PHE A 1 101 ? 4.271 8.528 2.920 1.00 89.69 101 PHE A O 1
ATOM 836 N N . ILE A 1 102 ? 3.506 6.444 2.584 1.00 92.19 102 ILE A N 1
ATOM 837 C CA . ILE A 1 102 ? 4.822 5.822 2.447 1.00 92.19 102 ILE A CA 1
ATOM 838 C C . ILE A 1 102 ? 5.604 6.461 1.295 1.00 92.19 102 ILE A C 1
ATOM 840 O O . ILE A 1 102 ? 6.757 6.854 1.470 1.00 92.19 102 ILE A O 1
ATOM 844 N N . GLY A 1 103 ? 4.956 6.636 0.141 1.00 89.06 103 GLY A N 1
ATOM 845 C CA . GLY A 1 103 ? 5.533 7.264 -1.046 1.00 89.06 103 GLY A CA 1
ATOM 846 C C . GLY A 1 103 ? 6.018 8.698 -0.829 1.00 89.06 103 GLY A C 1
ATOM 847 O O . GLY A 1 103 ? 7.003 9.104 -1.445 1.00 89.06 103 GLY A O 1
ATOM 848 N N . VAL A 1 104 ? 5.342 9.459 0.035 1.00 89.06 104 VAL A N 1
ATOM 849 C CA . VAL A 1 104 ? 5.663 10.865 0.321 1.00 89.06 104 VAL A CA 1
ATOM 850 C C . VAL A 1 104 ? 6.653 10.993 1.479 1.00 89.06 104 VAL A C 1
ATOM 852 O O . VAL A 1 104 ? 7.657 11.687 1.349 1.00 89.06 104 VAL A O 1
ATOM 855 N N . TYR A 1 105 ? 6.394 10.331 2.606 1.00 90.38 105 TYR A N 1
ATOM 856 C CA . TYR A 1 105 ? 7.169 10.499 3.836 1.00 90.38 105 TYR A CA 1
ATOM 857 C C . TYR A 1 105 ? 8.494 9.724 3.814 1.00 90.38 105 TYR A C 1
ATOM 859 O O . TYR A 1 105 ? 9.507 10.217 4.303 1.00 90.38 105 TYR A O 1
ATOM 867 N N . TYR A 1 106 ? 8.523 8.548 3.180 1.00 91.69 106 TYR A N 1
ATOM 868 C CA . TYR A 1 106 ? 9.720 7.706 3.053 1.00 91.69 106 TYR A CA 1
ATOM 869 C C . TYR A 1 106 ? 10.324 7.768 1.643 1.00 91.69 106 TYR A C 1
ATOM 871 O O . TYR A 1 106 ? 10.989 6.830 1.200 1.00 91.69 106 TYR A O 1
ATOM 879 N N . GLN A 1 107 ? 10.120 8.878 0.923 1.00 91.19 107 GLN A N 1
ATOM 880 C CA . GLN A 1 107 ? 10.572 9.035 -0.462 1.00 91.19 107 GLN A CA 1
ATOM 881 C C . GLN A 1 107 ? 12.073 8.739 -0.631 1.00 91.19 107 GLN A C 1
ATOM 883 O O . GLN A 1 107 ? 12.459 8.053 -1.576 1.00 91.19 107 GLN A O 1
ATOM 888 N N . GLU A 1 108 ? 12.925 9.210 0.284 1.00 90.06 108 GLU A N 1
ATOM 889 C CA . GLU A 1 108 ? 14.376 8.979 0.220 1.00 90.06 108 GLU A CA 1
ATOM 890 C C . GLU A 1 108 ? 14.741 7.493 0.372 1.00 90.06 108 GLU A C 1
ATOM 892 O O . GLU A 1 108 ? 15.577 6.973 -0.374 1.00 90.06 108 GLU A O 1
ATOM 897 N N . ASP A 1 109 ? 14.077 6.795 1.297 1.00 90.25 109 ASP A N 1
ATOM 898 C CA . ASP A 1 109 ? 14.255 5.360 1.534 1.00 90.25 109 ASP A CA 1
ATOM 899 C C . ASP A 1 109 ? 13.798 4.546 0.303 1.00 90.25 109 ASP A C 1
ATOM 901 O O . ASP A 1 109 ? 14.490 3.626 -0.145 1.00 90.25 109 ASP A O 1
ATOM 905 N N . ILE A 1 110 ? 12.681 4.939 -0.320 1.00 90.12 110 ILE A N 1
ATOM 906 C CA . ILE A 1 110 ? 12.170 4.343 -1.565 1.00 90.12 110 ILE A CA 1
ATOM 907 C C . ILE A 1 110 ? 13.125 4.600 -2.733 1.00 90.12 110 ILE A C 1
ATOM 909 O O . ILE A 1 110 ? 13.411 3.695 -3.520 1.00 90.12 110 ILE A O 1
ATOM 913 N N . GLU A 1 111 ? 13.650 5.818 -2.863 1.00 87.94 111 GLU A N 1
ATOM 914 C CA . GLU A 1 111 ? 14.625 6.165 -3.894 1.00 87.94 111 GLU A CA 1
ATOM 915 C C . GLU A 1 111 ? 15.915 5.356 -3.764 1.00 87.94 111 GLU A C 1
ATOM 917 O O . GLU A 1 111 ? 16.485 4.946 -4.779 1.00 87.94 111 GLU A O 1
ATOM 922 N N . HIS A 1 112 ? 16.374 5.109 -2.537 1.00 85.69 112 HIS A N 1
ATOM 923 C CA . HIS A 1 112 ? 17.523 4.251 -2.274 1.00 85.69 112 HIS A CA 1
ATOM 924 C C . HIS A 1 112 ? 17.252 2.813 -2.735 1.00 85.69 112 HIS A C 1
ATOM 926 O O . HIS A 1 112 ? 18.060 2.242 -3.469 1.00 85.69 112 HIS A O 1
ATOM 932 N N . LEU A 1 113 ? 16.099 2.240 -2.374 1.00 84.44 113 LEU A N 1
ATOM 933 C CA . LEU A 1 113 ? 15.713 0.887 -2.792 1.00 84.44 113 LEU A CA 1
ATOM 934 C C . LEU A 1 113 ? 15.557 0.760 -4.313 1.00 84.44 113 LEU A C 1
ATOM 936 O O . LEU A 1 113 ? 15.964 -0.246 -4.899 1.00 84.44 113 LEU A O 1
ATOM 940 N N . ALA A 1 114 ? 15.010 1.789 -4.963 1.00 83.06 114 ALA A N 1
ATOM 941 C CA . ALA A 1 114 ? 14.845 1.826 -6.411 1.00 83.06 114 ALA A CA 1
ATOM 942 C C . ALA A 1 114 ? 16.195 1.860 -7.144 1.00 83.06 114 ALA A C 1
ATOM 944 O O . ALA A 1 114 ? 16.358 1.211 -8.179 1.00 83.06 114 ALA A O 1
ATOM 945 N N . LYS A 1 115 ? 17.181 2.599 -6.616 1.00 74.12 115 LYS A N 1
ATOM 946 C CA . LYS A 1 115 ? 18.522 2.724 -7.214 1.00 74.12 115 LYS A CA 1
ATOM 947 C C . LYS A 1 115 ? 19.335 1.434 -7.095 1.00 74.12 115 LYS A C 1
ATOM 949 O O . LYS A 1 115 ? 20.001 1.071 -8.062 1.00 74.12 115 LYS A O 1
ATOM 954 N N . ASP A 1 116 ? 19.222 0.710 -5.982 1.00 61.41 116 ASP A N 1
ATOM 955 C CA . ASP A 1 116 ? 19.971 -0.535 -5.753 1.00 61.41 116 ASP A CA 1
ATOM 956 C C . ASP A 1 116 ? 19.547 -1.688 -6.684 1.00 61.41 116 ASP A C 1
ATOM 958 O O . ASP A 1 116 ? 20.334 -2.601 -6.942 1.00 61.41 116 ASP A O 1
ATOM 962 N N . LYS A 1 117 ? 18.323 -1.651 -7.233 1.00 59.12 117 LYS A N 1
ATOM 963 C CA . LYS A 1 117 ? 17.778 -2.700 -8.121 1.00 59.12 117 LYS A CA 1
ATOM 964 C C . LYS A 1 117 ? 17.611 -2.264 -9.585 1.00 59.12 117 LYS A C 1
ATOM 966 O O . LYS A 1 117 ? 17.306 -3.101 -10.439 1.00 59.12 117 LYS A O 1
ATOM 971 N N . ALA A 1 118 ? 17.863 -0.997 -9.921 1.00 56.78 118 ALA A N 1
ATOM 972 C CA . ALA A 1 118 ? 17.760 -0.488 -11.289 1.00 56.78 118 ALA A CA 1
ATOM 973 C C . ALA A 1 118 ? 18.963 -0.911 -12.154 1.00 56.78 118 ALA A C 1
ATOM 975 O O . ALA A 1 118 ? 19.851 -0.117 -12.467 1.00 56.78 118 ALA A O 1
ATOM 976 N N . SER A 1 119 ? 18.990 -2.170 -12.595 1.00 55.59 119 SER A N 1
ATOM 977 C CA . SER A 1 119 ? 19.918 -2.573 -13.653 1.00 55.59 119 SER A CA 1
ATOM 978 C C . SER A 1 119 ? 19.460 -1.956 -14.983 1.00 55.59 119 SER A C 1
ATOM 980 O O . SER A 1 119 ? 18.287 -2.106 -15.349 1.00 55.59 119 SER A O 1
ATOM 982 N N . PRO A 1 120 ? 20.331 -1.251 -15.728 1.00 58.50 120 PRO A 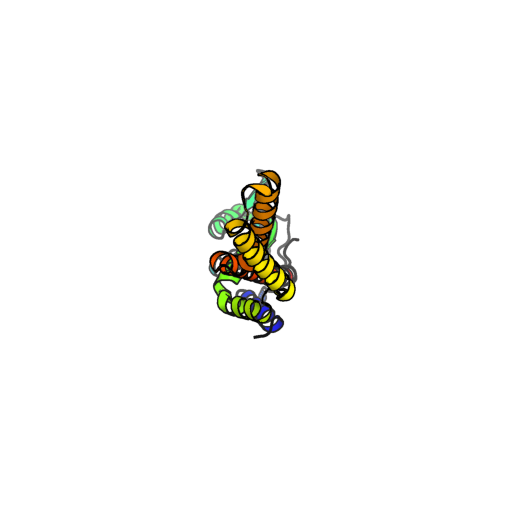N 1
ATOM 983 C CA . PRO A 1 120 ? 19.969 -0.767 -17.051 1.00 58.50 120 PRO A CA 1
ATOM 984 C C . PRO A 1 120 ? 19.551 -1.954 -17.923 1.00 58.50 120 PRO A C 1
ATOM 986 O O . PRO A 1 120 ? 20.154 -3.027 -17.863 1.00 58.50 120 PRO A O 1
ATOM 989 N N . ALA A 1 121 ? 18.507 -1.764 -18.735 1.00 61.94 121 ALA A N 1
ATOM 990 C CA . ALA A 1 121 ? 18.084 -2.777 -19.694 1.00 61.94 121 ALA A CA 1
ATOM 991 C C . ALA A 1 121 ? 19.309 -3.220 -20.507 1.00 61.94 121 ALA A C 1
ATOM 993 O O . ALA A 1 121 ? 19.986 -2.379 -21.101 1.00 61.94 121 ALA A O 1
ATOM 994 N N . LYS A 1 122 ? 19.630 -4.521 -20.489 1.00 64.31 122 LYS A N 1
ATOM 995 C CA . LYS A 1 122 ? 20.777 -5.049 -21.231 1.00 64.31 122 LYS A CA 1
ATOM 996 C C . LYS A 1 122 ? 20.521 -4.850 -22.715 1.00 64.31 122 LYS A C 1
ATOM 998 O O . LYS A 1 122 ? 19.723 -5.557 -23.324 1.00 64.31 122 LYS A O 1
ATOM 1003 N N . ILE A 1 123 ? 21.204 -3.870 -23.283 1.00 73.12 123 ILE A N 1
ATOM 1004 C CA . ILE A 1 123 ? 21.183 -3.629 -24.712 1.00 73.12 123 ILE A CA 1
ATOM 1005 C C . ILE A 1 123 ? 22.096 -4.656 -25.363 1.00 73.12 123 ILE A C 1
ATOM 1007 O O . ILE A 1 123 ? 23.279 -4.748 -25.037 1.00 73.12 123 ILE A O 1
ATOM 1011 N N . ASN A 1 124 ? 21.549 -5.440 -26.286 1.00 80.75 124 ASN A N 1
ATOM 1012 C CA . ASN A 1 124 ? 22.351 -6.376 -27.053 1.00 80.75 124 ASN A CA 1
ATOM 1013 C C . ASN A 1 124 ? 23.068 -5.630 -28.190 1.00 80.75 124 ASN A C 1
ATOM 1015 O O . ASN A 1 124 ? 22.503 -5.401 -29.262 1.00 80.75 124 ASN A O 1
ATOM 1019 N N . THR A 1 125 ? 24.318 -5.242 -27.930 1.00 80.50 125 THR A N 1
ATOM 1020 C CA . THR A 1 125 ? 25.165 -4.449 -28.833 1.00 80.50 125 THR A CA 1
ATOM 1021 C C . THR A 1 125 ? 25.307 -5.075 -30.221 1.00 80.50 125 THR A C 1
ATOM 1023 O O . THR A 1 125 ? 25.337 -4.349 -31.210 1.00 80.50 125 THR A O 1
ATOM 1026 N N . LEU A 1 126 ? 25.320 -6.410 -30.319 1.00 86.31 126 LEU A N 1
ATOM 1027 C CA . LEU A 1 126 ? 25.470 -7.123 -31.590 1.00 86.31 126 LEU A CA 1
ATOM 1028 C C . LEU A 1 126 ? 24.334 -6.790 -32.567 1.00 86.31 126 LEU A C 1
ATOM 1030 O O . LEU A 1 126 ? 24.589 -6.418 -33.710 1.00 86.31 126 LEU A O 1
ATOM 1034 N N . TYR A 1 127 ? 23.081 -6.873 -32.113 1.00 85.38 127 TYR A N 1
ATOM 1035 C CA . TYR A 1 127 ? 21.924 -6.603 -32.970 1.00 85.38 127 TYR A CA 1
ATOM 1036 C C . TYR A 1 127 ? 21.817 -5.129 -33.363 1.00 85.38 127 TYR A C 1
ATOM 1038 O O . TYR A 1 127 ? 21.377 -4.824 -34.468 1.00 85.38 127 TYR A O 1
ATOM 1046 N N . ILE A 1 128 ? 22.261 -4.212 -32.498 1.00 88.62 128 ILE A N 1
ATOM 1047 C CA . ILE A 1 128 ? 22.354 -2.792 -32.858 1.00 88.62 128 ILE A CA 1
ATOM 1048 C C . ILE A 1 128 ? 23.390 -2.586 -33.956 1.00 88.62 128 ILE A C 1
ATOM 1050 O O . ILE A 1 128 ? 23.093 -1.904 -34.931 1.00 88.62 128 ILE A O 1
ATOM 1054 N N . CYS A 1 129 ? 24.580 -3.179 -33.834 1.00 89.50 129 CYS A N 1
ATOM 1055 C CA . CYS A 1 129 ? 25.604 -3.078 -34.872 1.00 89.50 129 CYS A CA 1
ATOM 1056 C C . CYS A 1 129 ? 25.082 -3.603 -36.215 1.00 89.50 129 CYS A C 1
ATOM 1058 O O . CYS A 1 129 ? 25.243 -2.932 -37.231 1.00 89.50 129 CYS A O 1
ATOM 1060 N N . ILE A 1 130 ? 24.390 -4.746 -36.212 1.00 91.38 130 ILE A N 1
ATOM 1061 C CA . ILE A 1 130 ? 23.755 -5.303 -37.415 1.00 91.38 130 ILE A CA 1
ATOM 1062 C C . ILE A 1 130 ? 22.722 -4.326 -37.992 1.00 91.38 130 ILE A C 1
ATOM 1064 O O . ILE A 1 130 ? 22.739 -4.066 -39.195 1.00 91.38 130 ILE A O 1
ATOM 1068 N N . ALA A 1 131 ? 21.855 -3.741 -37.161 1.00 91.25 131 ALA A N 1
ATOM 1069 C CA . ALA A 1 131 ? 20.853 -2.778 -37.614 1.00 91.25 131 ALA A CA 1
ATOM 1070 C C . ALA A 1 131 ? 21.488 -1.500 -38.193 1.00 91.25 131 ALA A C 1
ATOM 1072 O O . ALA A 1 131 ? 21.073 -1.033 -39.250 1.00 91.25 131 ALA A O 1
ATOM 1073 N N . VAL A 1 132 ? 22.539 -0.967 -37.562 1.00 92.19 132 VAL A N 1
ATOM 1074 C CA . VAL A 1 132 ? 23.274 0.209 -38.059 1.00 92.19 132 VAL A CA 1
ATOM 1075 C C . VAL A 1 132 ? 23.939 -0.088 -39.401 1.00 92.19 132 VAL A C 1
ATOM 1077 O O . VAL A 1 132 ? 23.803 0.702 -40.333 1.00 92.19 132 VAL A O 1
ATOM 1080 N N . ILE A 1 133 ? 24.605 -1.238 -39.535 1.00 93.50 133 ILE A N 1
ATOM 1081 C CA . ILE A 1 133 ? 25.215 -1.667 -40.802 1.00 93.50 133 ILE A CA 1
ATOM 1082 C C . ILE A 1 133 ? 24.139 -1.808 -41.884 1.00 93.50 133 ILE A C 1
ATOM 1084 O O . ILE A 1 133 ? 24.312 -1.298 -42.988 1.00 93.50 133 ILE A O 1
ATOM 1088 N N . THR A 1 134 ? 23.005 -2.432 -41.557 1.00 92.62 134 THR A N 1
ATOM 1089 C CA . THR A 1 134 ? 21.869 -2.613 -42.477 1.00 92.62 134 THR A CA 1
ATOM 1090 C C . THR A 1 134 ? 21.302 -1.271 -42.940 1.00 92.62 134 THR A C 1
ATOM 1092 O O . THR A 1 134 ? 21.032 -1.091 -44.127 1.00 92.62 134 THR A O 1
ATOM 1095 N N . MET A 1 135 ? 21.173 -0.300 -42.032 1.00 92.88 135 MET A N 1
ATOM 1096 C CA . MET A 1 135 ? 20.735 1.060 -42.348 1.00 92.88 135 MET A CA 1
ATOM 1097 C C . MET A 1 135 ? 21.726 1.763 -43.286 1.00 92.88 135 MET A C 1
ATOM 1099 O O . MET A 1 135 ? 21.311 2.285 -44.318 1.00 92.88 135 MET A O 1
ATOM 1103 N N . ILE A 1 136 ? 23.027 1.742 -42.972 1.00 92.44 136 ILE A N 1
ATOM 1104 C CA . ILE A 1 136 ? 24.075 2.358 -43.806 1.00 92.44 136 ILE A CA 1
ATOM 1105 C C . ILE A 1 136 ? 24.091 1.727 -45.202 1.00 92.44 136 ILE A C 1
ATOM 1107 O O . ILE A 1 136 ? 24.137 2.443 -46.200 1.00 92.44 136 ILE A O 1
ATOM 1111 N N . PHE A 1 137 ? 24.004 0.399 -45.279 1.00 92.31 137 PHE A N 1
ATOM 1112 C CA . PHE A 1 137 ? 23.986 -0.326 -46.545 1.00 92.31 137 PHE A CA 1
ATOM 1113 C C . PHE A 1 137 ? 22.733 -0.006 -47.368 1.00 92.31 137 PHE A C 1
ATOM 1115 O O . PHE A 1 137 ? 22.832 0.218 -48.570 1.00 92.31 137 PHE A O 1
ATOM 1122 N N . SER A 1 138 ? 21.568 0.105 -46.723 1.00 90.94 138 SER A N 1
ATOM 1123 C CA . SER A 1 138 ? 20.320 0.489 -47.395 1.00 90.94 138 SER A CA 1
ATOM 1124 C C . SER A 1 138 ? 20.395 1.910 -47.957 1.00 90.94 138 SER A C 1
ATOM 1126 O O . SER A 1 138 ? 20.002 2.138 -49.096 1.00 90.94 138 SER A O 1
ATOM 1128 N N . ILE A 1 139 ? 20.960 2.859 -47.201 1.00 88.44 139 ILE A N 1
ATOM 1129 C CA . ILE A 1 139 ? 21.190 4.237 -47.662 1.00 88.44 139 ILE A CA 1
ATOM 1130 C C . ILE A 1 139 ? 22.150 4.248 -48.855 1.00 88.44 139 ILE A C 1
ATOM 1132 O O . ILE A 1 139 ? 21.863 4.880 -49.869 1.00 88.44 139 ILE A O 1
ATOM 1136 N N . TYR A 1 140 ? 23.268 3.523 -48.760 1.00 90.19 140 TYR A N 1
ATOM 1137 C CA . TYR A 1 140 ? 24.232 3.408 -49.852 1.00 90.19 140 TYR A CA 1
ATOM 1138 C C . TYR A 1 140 ? 23.587 2.853 -51.126 1.00 90.19 140 TYR A C 1
ATOM 1140 O O . TYR A 1 140 ? 23.786 3.416 -52.202 1.00 90.19 140 TYR A O 1
ATOM 1148 N N . LEU A 1 141 ? 22.785 1.790 -51.009 1.00 87.88 141 LEU A N 1
ATOM 1149 C CA . LEU A 1 141 ? 22.060 1.221 -52.139 1.00 87.88 141 LEU A CA 1
ATOM 1150 C C . LEU A 1 141 ? 21.077 2.227 -52.740 1.00 87.88 141 LEU A C 1
ATOM 1152 O O . LEU A 1 141 ? 21.093 2.400 -53.948 1.00 87.88 141 LEU A O 1
ATOM 1156 N N . ILE A 1 142 ? 20.295 2.952 -51.933 1.00 84.88 142 ILE A N 1
ATOM 1157 C CA . ILE A 1 142 ? 19.356 3.974 -52.435 1.00 84.88 142 ILE A CA 1
ATOM 1158 C C . ILE A 1 142 ? 20.068 5.027 -53.300 1.00 84.88 142 ILE A C 1
ATOM 1160 O O . ILE A 1 142 ? 19.550 5.398 -54.347 1.00 84.88 142 ILE A O 1
ATOM 1164 N N . PHE A 1 143 ? 21.265 5.474 -52.908 1.00 83.19 143 PHE A N 1
ATOM 1165 C CA . PHE A 1 143 ? 22.032 6.463 -53.680 1.00 83.19 143 PHE A CA 1
ATOM 1166 C C . PHE A 1 143 ? 22.743 5.899 -54.921 1.00 83.19 143 PHE A C 1
ATOM 1168 O O . PHE A 1 143 ? 23.171 6.680 -55.767 1.00 83.19 143 PHE A O 1
ATOM 1175 N N . ASN A 1 144 ? 22.894 4.576 -55.032 1.00 82.69 144 ASN A N 1
ATOM 1176 C CA . ASN A 1 144 ? 23.611 3.915 -56.132 1.00 82.69 144 ASN A CA 1
ATOM 1177 C C . ASN A 1 144 ? 22.716 2.995 -56.980 1.00 82.69 144 ASN A C 1
ATOM 1179 O O . ASN A 1 144 ? 23.212 2.302 -57.872 1.00 82.69 144 ASN A O 1
ATOM 1183 N N . ILE A 1 145 ? 21.407 2.963 -56.719 1.00 77.94 145 ILE A N 1
ATOM 1184 C CA . ILE A 1 145 ? 20.448 2.266 -57.572 1.00 77.94 145 ILE A CA 1
ATOM 1185 C C . ILE A 1 145 ? 20.364 3.021 -58.901 1.00 77.94 145 ILE A C 1
ATOM 1187 O O . ILE A 1 145 ? 19.976 4.182 -58.964 1.00 77.94 145 ILE A O 1
ATOM 1191 N N . ASN A 1 146 ? 20.754 2.333 -59.971 1.00 66.31 146 ASN A N 1
ATOM 1192 C CA . ASN A 1 146 ? 20.459 2.742 -61.340 1.00 66.31 146 ASN A CA 1
ATOM 1193 C C . ASN A 1 146 ? 19.019 2.348 -61.700 1.00 66.31 146 ASN A C 1
ATOM 1195 O O . ASN A 1 146 ? 18.529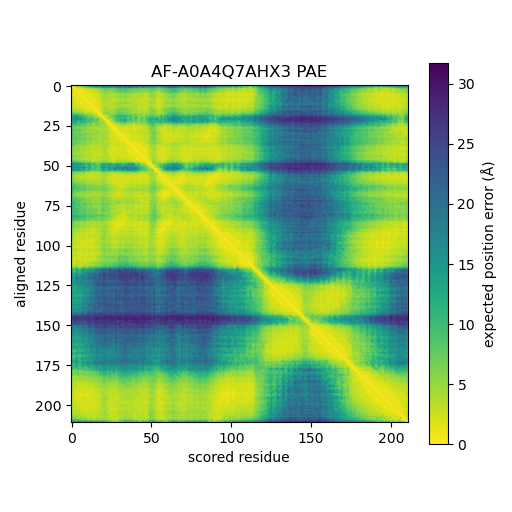 1.321 -61.225 1.00 66.31 146 ASN A O 1
ATOM 1199 N N . ASP A 1 147 ? 18.408 3.058 -62.656 1.00 67.19 147 ASP A N 1
ATOM 1200 C CA . ASP A 1 147 ? 17.055 2.793 -63.197 1.00 67.19 147 ASP A CA 1
ATOM 1201 C C . ASP A 1 147 ? 16.816 1.335 -63.670 1.00 67.19 147 ASP A C 1
ATOM 1203 O O . ASP A 1 147 ? 15.684 0.921 -63.918 1.00 67.19 147 ASP A O 1
ATOM 1207 N N . GLN A 1 148 ? 17.873 0.524 -63.786 1.00 66.88 148 GLN A N 1
ATOM 1208 C CA . GLN A 1 148 ? 17.833 -0.878 -64.206 1.00 66.88 148 GLN A CA 1
ATOM 1209 C C . GLN A 1 148 ? 17.239 -1.849 -63.170 1.00 66.88 148 GLN A C 1
ATOM 1211 O O . GLN A 1 148 ? 16.787 -2.925 -63.556 1.00 66.88 148 GLN A O 1
ATOM 1216 N N . TYR A 1 149 ? 17.231 -1.515 -61.876 1.00 71.31 149 TYR A N 1
ATOM 1217 C CA . TYR A 1 149 ? 16.837 -2.462 -60.817 1.00 71.31 149 TYR A CA 1
ATOM 1218 C C . TYR A 1 149 ? 15.327 -2.498 -60.528 1.00 71.31 149 TYR A C 1
ATOM 1220 O O . TYR A 1 149 ? 14.847 -3.403 -59.843 1.00 71.31 149 TYR A O 1
ATOM 1228 N N . GLY A 1 150 ? 14.562 -1.568 -61.106 1.00 78.25 150 GLY A N 1
ATOM 1229 C CA . GLY A 1 150 ? 13.107 -1.516 -61.004 1.00 78.25 150 GLY A CA 1
ATOM 1230 C C . GLY A 1 150 ? 12.581 -1.071 -59.631 1.00 78.25 150 GLY A C 1
ATOM 1231 O O . GLY A 1 150 ? 13.169 -1.307 -58.578 1.00 78.25 150 GLY A O 1
ATOM 1232 N N . LYS A 1 151 ? 11.386 -0.471 -59.636 1.00 81.88 151 LYS A N 1
ATOM 1233 C CA . LYS A 1 151 ? 10.755 0.153 -58.453 1.00 81.88 151 LYS A CA 1
ATOM 1234 C C . LYS A 1 151 ? 10.505 -0.800 -57.275 1.00 81.88 151 LYS A C 1
ATOM 1236 O O . LYS A 1 151 ? 10.425 -0.368 -56.130 1.00 81.88 151 LYS A O 1
ATOM 1241 N N . ILE A 1 152 ? 10.357 -2.099 -57.543 1.00 85.19 152 ILE A N 1
ATOM 1242 C CA . ILE A 1 152 ? 10.135 -3.113 -56.497 1.00 85.19 152 ILE A CA 1
ATOM 1243 C C . ILE A 1 152 ? 11.397 -3.290 -55.645 1.00 85.19 152 ILE A C 1
ATOM 1245 O O . ILE A 1 152 ? 11.300 -3.412 -54.425 1.00 85.19 152 ILE A O 1
ATOM 1249 N N . PHE A 1 153 ? 12.578 -3.271 -56.266 1.00 85.19 153 PHE A N 1
ATOM 1250 C CA . PHE A 1 153 ? 13.844 -3.404 -55.553 1.00 85.19 153 PHE A CA 1
ATOM 1251 C C . PHE A 1 153 ? 14.096 -2.198 -54.640 1.00 85.19 153 PHE A C 1
ATOM 1253 O O . PHE A 1 153 ? 14.399 -2.375 -53.461 1.00 85.19 153 PHE A O 1
ATOM 1260 N N . GLU A 1 154 ? 13.864 -0.984 -55.145 1.00 84.06 154 GLU A N 1
ATOM 1261 C CA . GLU A 1 154 ? 13.923 0.256 -54.357 1.00 84.06 154 GLU A CA 1
ATOM 1262 C C . GLU A 1 154 ? 13.021 0.197 -53.118 1.00 84.06 154 GLU A C 1
ATOM 1264 O O . GLU A 1 154 ? 13.452 0.527 -52.012 1.00 84.06 154 GLU A O 1
ATOM 1269 N N . PHE A 1 155 ? 11.785 -0.286 -53.280 1.00 87.69 155 PHE A N 1
ATOM 1270 C CA . PHE A 1 155 ? 10.836 -0.416 -52.177 1.00 87.69 155 PHE A CA 1
ATOM 1271 C C . PHE A 1 155 ? 11.304 -1.411 -51.105 1.00 87.69 155 PHE A C 1
ATOM 1273 O O . PHE A 1 155 ? 11.142 -1.154 -49.908 1.00 87.69 155 PHE A O 1
ATOM 1280 N N . ILE A 1 156 ? 11.907 -2.534 -51.510 1.00 90.44 156 ILE A N 1
ATOM 1281 C CA . ILE A 1 156 ? 12.457 -3.531 -50.580 1.00 90.44 156 ILE A CA 1
ATOM 1282 C C . ILE A 1 156 ? 13.619 -2.927 -49.788 1.00 90.44 156 ILE A C 1
ATOM 1284 O O . ILE A 1 156 ? 13.628 -3.018 -48.561 1.00 90.44 156 ILE A O 1
ATOM 1288 N N . VAL A 1 157 ? 14.565 -2.268 -50.464 1.00 89.81 157 VAL A N 1
ATOM 1289 C CA . VAL A 1 157 ? 15.719 -1.621 -49.817 1.00 89.81 157 VAL A CA 1
ATOM 1290 C C . VAL A 1 157 ? 15.258 -0.547 -48.830 1.00 89.81 157 VAL A C 1
ATOM 1292 O O . VAL A 1 157 ? 15.727 -0.514 -47.691 1.00 89.81 157 VAL A O 1
ATOM 1295 N N . PHE A 1 158 ? 14.289 0.284 -49.222 1.00 89.69 158 PHE A N 1
ATOM 1296 C CA . PHE 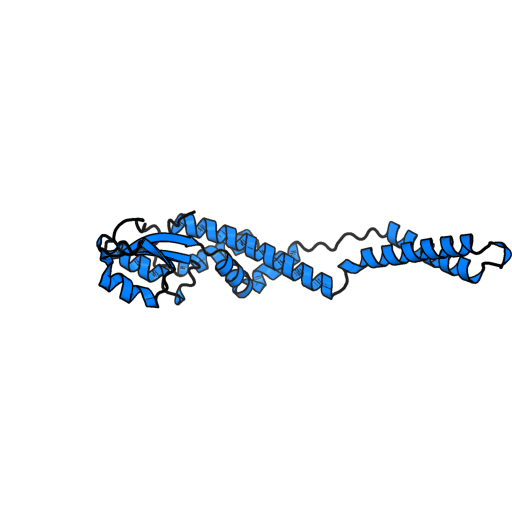A 1 158 ? 13.700 1.283 -48.333 1.00 89.69 158 PHE A CA 1
ATOM 1297 C C . PHE A 1 158 ? 13.043 0.641 -47.105 1.00 89.69 158 PHE A C 1
ATOM 1299 O O . PHE A 1 158 ? 13.292 1.066 -45.978 1.00 89.69 158 PHE A O 1
ATOM 1306 N N . SER A 1 159 ? 12.249 -0.414 -47.303 1.00 91.88 159 SER A N 1
ATOM 1307 C CA . SER A 1 159 ? 11.556 -1.117 -46.217 1.00 91.88 159 SER A CA 1
ATOM 1308 C C . SER A 1 159 ? 12.535 -1.743 -45.220 1.00 91.88 159 SER A C 1
ATOM 1310 O O . SER A 1 159 ? 12.341 -1.627 -44.011 1.00 91.88 159 SER A O 1
ATOM 1312 N N . VAL A 1 160 ? 13.618 -2.358 -45.705 1.00 93.50 160 VAL A N 1
ATOM 1313 C CA . VAL A 1 160 ? 14.675 -2.942 -44.861 1.00 93.50 160 VAL A CA 1
ATOM 1314 C C . VAL A 1 160 ? 15.410 -1.860 -44.067 1.00 93.50 160 VAL A C 1
ATOM 1316 O O . VAL A 1 160 ? 15.589 -2.004 -42.855 1.00 93.50 160 VAL A O 1
ATOM 1319 N N . GLY A 1 161 ? 15.773 -0.745 -44.708 1.00 92.00 161 GLY A N 1
ATOM 1320 C CA . GLY A 1 161 ? 16.374 0.405 -44.029 1.00 92.00 161 GLY A CA 1
ATOM 1321 C C . GLY A 1 161 ? 15.453 1.003 -42.962 1.00 92.00 161 GLY A C 1
ATOM 1322 O O . GLY A 1 161 ? 15.890 1.279 -41.843 1.00 92.00 161 GLY A O 1
ATOM 1323 N N . PHE A 1 162 ? 14.162 1.138 -43.269 1.00 92.38 162 PHE A N 1
ATOM 1324 C CA . PHE A 1 162 ? 13.159 1.638 -42.332 1.00 92.38 162 PHE A CA 1
ATOM 1325 C C . PHE A 1 162 ? 12.977 0.708 -41.126 1.00 92.38 162 PHE A C 1
ATOM 1327 O O . PHE A 1 162 ? 12.948 1.179 -39.991 1.00 92.38 162 PHE A O 1
ATOM 1334 N N . LEU A 1 163 ? 12.925 -0.611 -41.338 1.00 93.44 163 LEU A N 1
ATOM 1335 C CA . LEU A 1 163 ? 12.855 -1.598 -40.255 1.00 93.44 163 LEU A CA 1
ATOM 1336 C C . LEU A 1 163 ? 14.093 -1.558 -39.352 1.00 93.44 163 LEU A C 1
ATOM 1338 O O . LEU A 1 163 ? 13.960 -1.659 -38.134 1.00 93.44 163 LEU A O 1
ATOM 1342 N N . ALA A 1 164 ? 15.284 -1.358 -39.921 1.00 92.12 164 ALA A N 1
ATOM 1343 C CA . ALA A 1 164 ? 16.510 -1.199 -39.143 1.00 92.12 164 ALA A CA 1
ATOM 1344 C C . ALA A 1 164 ? 16.463 0.055 -38.249 1.00 92.12 164 ALA A C 1
ATOM 1346 O O . ALA A 1 164 ? 16.797 -0.016 -37.065 1.00 92.12 164 ALA A O 1
ATOM 1347 N N . ILE A 1 165 ? 15.975 1.183 -38.777 1.00 90.31 165 ILE A N 1
ATOM 1348 C CA . ILE A 1 165 ? 15.759 2.416 -38.001 1.00 90.31 165 ILE A CA 1
ATOM 1349 C C . ILE A 1 165 ? 14.707 2.193 -36.909 1.00 90.31 165 ILE A C 1
ATOM 1351 O O . ILE A 1 165 ? 14.921 2.590 -35.764 1.00 90.31 165 ILE A O 1
ATOM 1355 N N . ALA A 1 166 ? 13.595 1.531 -37.234 1.00 90.06 166 ALA A N 1
ATOM 1356 C CA . ALA A 1 166 ? 12.534 1.220 -36.280 1.00 90.06 166 ALA A CA 1
ATOM 1357 C C . ALA A 1 166 ? 13.041 0.330 -35.133 1.00 90.06 166 ALA A C 1
ATOM 1359 O O . ALA A 1 166 ? 12.735 0.588 -33.970 1.00 90.06 166 ALA A O 1
ATOM 1360 N N . TYR A 1 167 ? 13.872 -0.667 -35.442 1.00 89.50 167 TYR A N 1
ATOM 1361 C CA . TYR A 1 167 ? 14.505 -1.531 -34.449 1.00 89.50 167 TYR A CA 1
AT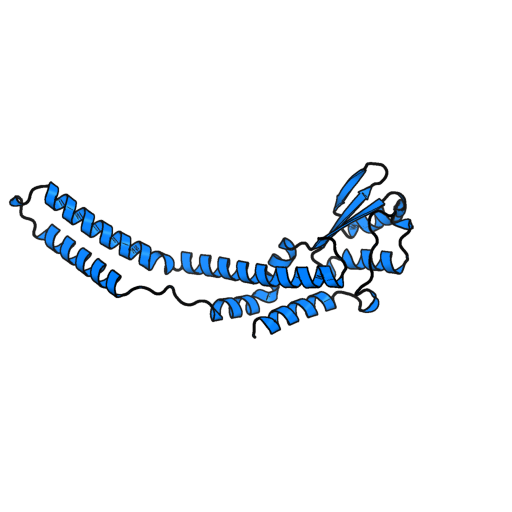OM 1362 C C . TYR A 1 167 ? 15.444 -0.752 -33.516 1.00 89.50 167 TYR A C 1
ATOM 1364 O O . TYR A 1 167 ? 15.366 -0.899 -32.293 1.00 89.50 167 TYR A O 1
ATOM 1372 N N . ILE A 1 168 ? 16.302 0.114 -34.072 1.00 88.56 168 ILE A N 1
ATOM 1373 C CA . ILE A 1 168 ? 17.173 1.001 -33.283 1.00 88.56 168 ILE A CA 1
ATOM 1374 C C . ILE A 1 168 ? 16.312 1.889 -32.381 1.00 88.56 168 ILE A C 1
ATOM 1376 O O . ILE A 1 168 ? 16.554 1.962 -31.176 1.00 88.56 168 ILE A O 1
ATOM 1380 N N . TYR A 1 169 ? 15.274 2.515 -32.940 1.00 86.88 169 TYR A N 1
ATOM 1381 C CA . TYR A 1 169 ? 14.366 3.368 -32.188 1.00 86.88 169 TYR A CA 1
ATOM 1382 C C . TYR A 1 169 ? 13.732 2.622 -31.015 1.00 86.88 169 TYR A C 1
ATOM 1384 O O . TYR A 1 169 ? 13.887 3.083 -29.891 1.00 86.88 169 TYR A O 1
ATOM 1392 N N . GLU A 1 170 ? 13.083 1.473 -31.230 1.00 84.12 170 GLU A N 1
ATOM 1393 C CA . GLU A 1 170 ? 12.452 0.698 -30.149 1.00 84.12 170 GLU A CA 1
ATOM 1394 C C . GLU A 1 170 ? 13.463 0.262 -29.080 1.00 84.12 170 GLU A C 1
ATOM 1396 O O . GLU A 1 170 ? 13.172 0.354 -27.887 1.00 84.12 170 GLU A O 1
ATOM 1401 N N . TH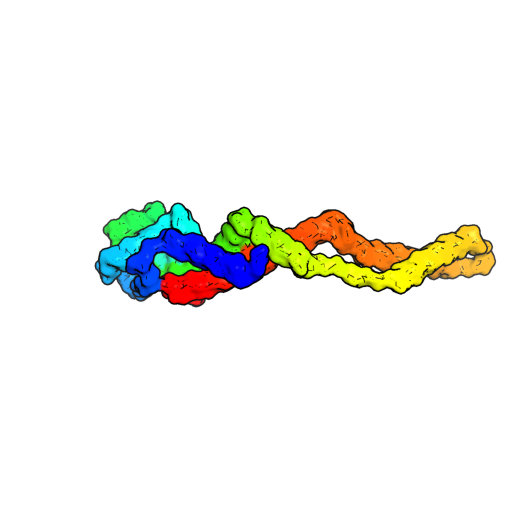R A 1 171 ? 14.683 -0.106 -29.483 1.00 83.69 171 THR A N 1
ATOM 1402 C CA . THR A 1 171 ? 15.754 -0.496 -28.552 1.00 83.69 171 THR A CA 1
ATOM 1403 C C . THR A 1 171 ? 16.191 0.662 -27.646 1.00 83.69 171 THR A C 1
ATOM 1405 O O . THR A 1 171 ? 16.403 0.473 -26.449 1.00 83.69 171 THR A O 1
ATOM 1408 N N . PHE A 1 172 ? 16.302 1.881 -28.185 1.00 82.06 172 PHE A N 1
ATOM 1409 C CA . PHE A 1 172 ? 16.695 3.071 -27.417 1.00 82.06 172 PHE A CA 1
ATOM 1410 C C . PHE A 1 172 ? 15.516 3.821 -26.793 1.00 82.06 172 PHE A C 1
ATOM 1412 O O . PHE A 1 172 ? 15.710 4.661 -25.913 1.00 82.06 172 PHE A O 1
ATOM 1419 N N . LYS A 1 173 ? 14.280 3.514 -27.189 1.00 79.31 173 LYS A N 1
ATOM 1420 C CA . LYS A 1 173 ? 13.065 4.188 -26.721 1.00 79.31 173 LYS A CA 1
ATOM 1421 C C . LYS A 1 173 ? 12.961 4.171 -25.202 1.00 79.31 173 LYS A C 1
ATOM 1423 O O . LYS A 1 173 ? 12.607 5.180 -24.601 1.00 79.31 173 LYS A O 1
ATOM 1428 N N . SER A 1 174 ? 13.304 3.052 -24.564 1.00 67.12 174 SER A N 1
ATOM 1429 C CA . SER A 1 174 ? 13.300 2.917 -23.101 1.00 67.12 174 SER A CA 1
ATOM 1430 C C . SER A 1 174 ? 14.362 3.763 -22.394 1.00 67.12 174 SER A C 1
ATOM 1432 O O . SER A 1 174 ? 14.215 4.035 -21.207 1.00 67.12 174 SER A O 1
ATOM 1434 N N . LEU A 1 175 ? 15.415 4.187 -23.100 1.00 71.44 175 LEU A N 1
ATOM 1435 C CA . LEU A 1 175 ? 16.448 5.084 -22.576 1.00 71.44 175 LEU A CA 1
ATOM 1436 C C . LEU A 1 175 ? 16.062 6.562 -22.687 1.00 71.44 175 LEU A C 1
ATOM 1438 O O . LEU A 1 175 ? 16.735 7.410 -22.101 1.00 71.44 175 LEU A O 1
ATOM 1442 N N . LEU A 1 176 ? 14.985 6.891 -23.411 1.00 76.94 176 LEU A N 1
ATOM 1443 C CA . LEU A 1 176 ? 14.506 8.265 -23.502 1.00 76.94 176 LEU A CA 1
ATOM 1444 C C . LEU A 1 176 ? 14.164 8.794 -22.100 1.00 76.94 176 LEU A C 1
ATOM 1446 O O . LEU A 1 176 ? 13.457 8.119 -21.345 1.00 76.94 176 LEU A O 1
ATOM 1450 N N . PRO A 1 177 ? 14.573 10.030 -21.758 1.00 74.81 177 PRO A N 1
ATOM 1451 C CA . PRO A 1 177 ? 14.483 10.556 -20.396 1.00 74.81 177 PRO A CA 1
ATOM 1452 C C . PRO A 1 177 ? 13.049 10.570 -19.854 1.00 74.81 177 PRO A C 1
ATOM 1454 O O . PRO A 1 177 ? 12.829 10.277 -18.682 1.00 74.81 177 PRO A O 1
ATOM 1457 N N . LYS A 1 178 ? 12.050 10.825 -20.714 1.00 76.69 178 LYS A N 1
ATOM 1458 C CA . LYS A 1 178 ? 10.629 10.761 -20.334 1.00 76.69 178 LYS A CA 1
ATOM 1459 C C . LYS A 1 178 ? 10.204 9.359 -19.886 1.00 76.69 178 LYS A C 1
ATOM 1461 O O . LYS A 1 178 ? 9.509 9.229 -18.885 1.00 76.69 178 LYS A O 1
ATOM 1466 N N . ARG A 1 179 ? 10.615 8.318 -20.617 1.00 73.69 179 ARG A N 1
ATOM 1467 C CA . ARG A 1 179 ? 10.253 6.925 -20.311 1.00 73.69 179 ARG A CA 1
ATOM 1468 C C . ARG A 1 179 ? 11.030 6.387 -19.123 1.00 73.69 179 ARG A C 1
ATOM 1470 O O . ARG A 1 179 ? 10.451 5.685 -18.305 1.00 73.69 179 ARG A O 1
ATOM 1477 N N . LYS A 1 180 ? 12.300 6.771 -18.997 1.00 74.38 180 LYS A N 1
ATOM 1478 C CA . LYS A 1 180 ? 13.116 6.464 -17.823 1.00 74.38 180 LYS A CA 1
ATOM 1479 C C . LYS A 1 180 ? 12.475 7.025 -16.550 1.00 74.38 180 LYS A C 1
ATOM 1481 O O . LYS A 1 180 ? 12.230 6.264 -15.626 1.00 74.38 180 LYS A O 1
ATOM 1486 N N . LYS A 1 181 ? 12.088 8.307 -16.558 1.00 79.06 181 LYS A N 1
ATOM 1487 C CA . LYS A 1 181 ? 11.410 8.952 -15.422 1.00 79.06 181 LYS A CA 1
ATOM 1488 C C . LYS A 1 181 ? 10.059 8.311 -15.091 1.00 79.06 181 LYS A C 1
ATOM 1490 O O . LYS A 1 181 ? 9.717 8.191 -13.921 1.00 79.06 181 LYS A O 1
ATOM 1495 N N . LEU A 1 182 ? 9.284 7.913 -16.104 1.00 80.75 182 LEU A N 1
ATOM 1496 C CA . LEU A 1 182 ? 8.016 7.210 -15.886 1.00 80.75 182 LEU A CA 1
ATOM 1497 C C . LEU A 1 182 ? 8.248 5.855 -15.204 1.00 80.75 182 LEU A C 1
ATOM 1499 O O . LEU A 1 182 ? 7.625 5.573 -14.191 1.00 80.75 182 LEU A O 1
ATOM 1503 N N . ARG A 1 183 ? 9.201 5.070 -15.712 1.00 79.25 183 ARG A N 1
ATOM 1504 C CA . ARG A 1 183 ? 9.544 3.754 -15.166 1.00 79.25 183 ARG A CA 1
ATOM 1505 C C . ARG A 1 183 ? 10.112 3.830 -13.751 1.00 79.25 183 ARG A C 1
ATOM 1507 O O . ARG A 1 183 ? 9.828 2.967 -12.933 1.00 79.25 183 ARG A O 1
ATOM 1514 N N . GLU A 1 184 ? 10.912 4.855 -13.465 1.00 82.38 184 GLU A N 1
ATOM 1515 C CA . GLU A 1 184 ? 11.403 5.133 -12.113 1.00 82.38 184 GLU A CA 1
ATOM 1516 C C . GLU A 1 184 ? 10.237 5.396 -11.157 1.00 82.38 184 GLU A C 1
ATOM 1518 O O . GLU A 1 184 ? 10.180 4.774 -10.104 1.00 82.38 184 GLU A O 1
ATOM 1523 N N . LYS A 1 185 ? 9.265 6.228 -11.551 1.00 84.88 185 LYS A N 1
ATOM 1524 C CA . LYS A 1 185 ? 8.060 6.478 -10.746 1.00 84.88 185 LYS A CA 1
ATOM 1525 C C . LYS A 1 185 ? 7.200 5.232 -10.550 1.00 84.88 185 LYS A C 1
ATOM 1527 O O . LYS A 1 185 ? 6.738 4.993 -9.443 1.00 84.88 185 LYS A O 1
ATOM 1532 N N . GLU A 1 186 ? 6.995 4.441 -11.601 1.00 85.81 186 GLU A N 1
ATOM 1533 C CA . GLU A 1 186 ? 6.284 3.159 -11.508 1.00 85.81 186 GLU A CA 1
ATOM 1534 C C . GLU A 1 186 ? 6.991 2.218 -10.530 1.00 85.81 186 GLU A C 1
ATOM 1536 O O . GLU A 1 186 ? 6.354 1.609 -9.679 1.00 85.81 186 GLU A O 1
ATOM 1541 N N . HIS A 1 187 ? 8.320 2.133 -10.601 1.00 87.06 187 HIS A N 1
ATOM 1542 C CA . HIS A 1 187 ? 9.087 1.294 -9.691 1.00 87.06 187 HIS A CA 1
ATOM 1543 C C . HIS A 1 187 ? 9.032 1.795 -8.243 1.00 87.06 187 HIS A C 1
ATOM 1545 O O . HIS A 1 187 ? 8.867 0.991 -7.332 1.00 87.06 187 HIS A O 1
ATOM 1551 N N . GLN A 1 188 ? 9.119 3.110 -8.027 1.00 90.00 188 GLN A N 1
ATOM 1552 C CA . GLN A 1 188 ? 8.947 3.724 -6.70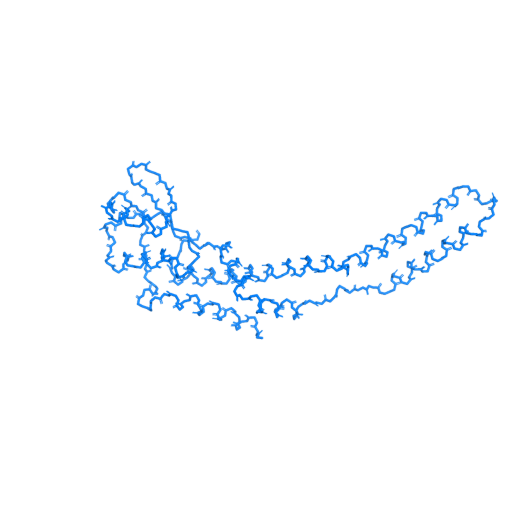8 1.00 90.00 188 GLN A CA 1
ATOM 1553 C C . GLN A 1 188 ? 7.554 3.441 -6.134 1.00 90.00 188 GLN A C 1
ATOM 1555 O O . GLN A 1 188 ? 7.445 3.098 -4.962 1.00 90.00 188 GLN A O 1
ATOM 1560 N N . TYR A 1 189 ? 6.507 3.524 -6.960 1.00 90.31 189 TYR A N 1
ATOM 1561 C CA . TYR A 1 189 ? 5.145 3.180 -6.558 1.00 90.31 189 TYR A CA 1
ATOM 1562 C C . TYR A 1 189 ? 5.030 1.709 -6.143 1.00 90.31 189 TYR A C 1
ATOM 1564 O O . TYR A 1 189 ? 4.511 1.428 -5.072 1.00 90.31 189 TYR A O 1
ATOM 1572 N N . LEU A 1 190 ? 5.589 0.781 -6.927 1.00 90.94 190 LEU A N 1
ATOM 1573 C CA . LEU A 1 190 ? 5.606 -0.649 -6.587 1.00 90.94 190 LEU A CA 1
ATOM 1574 C C . LEU A 1 190 ? 6.368 -0.938 -5.285 1.00 90.94 190 LEU A C 1
ATOM 1576 O O . LEU A 1 190 ? 5.998 -1.835 -4.533 1.00 90.94 190 LEU A O 1
ATOM 1580 N N . ILE A 1 191 ? 7.441 -0.193 -5.004 1.00 92.06 191 ILE A N 1
ATOM 1581 C CA . ILE A 1 191 ? 8.158 -0.299 -3.727 1.00 92.06 191 ILE A CA 1
ATOM 1582 C C . ILE A 1 191 ? 7.281 0.219 -2.583 1.00 92.06 191 ILE A C 1
ATOM 1584 O O . ILE A 1 191 ? 7.198 -0.439 -1.552 1.00 92.06 191 ILE A O 1
ATOM 1588 N N . ALA A 1 192 ? 6.611 1.362 -2.756 1.00 93.25 192 ALA A N 1
ATOM 1589 C CA . ALA A 1 192 ? 5.692 1.899 -1.754 1.00 93.25 192 ALA A CA 1
ATOM 1590 C C . ALA A 1 192 ? 4.516 0.945 -1.486 1.00 93.25 192 ALA A C 1
ATOM 1592 O O . ALA A 1 192 ? 4.166 0.726 -0.332 1.00 93.25 192 ALA A O 1
ATOM 1593 N N . GLU A 1 193 ? 3.961 0.330 -2.532 1.00 93.25 193 GLU A N 1
ATOM 1594 C CA . GLU A 1 193 ? 2.941 -0.721 -2.446 1.00 93.25 193 GLU A CA 1
ATOM 1595 C C . GLU A 1 193 ? 3.438 -1.921 -1.643 1.00 93.25 193 GLU A C 1
ATOM 1597 O O . GLU A 1 193 ? 2.791 -2.338 -0.686 1.00 93.25 193 GLU A O 1
ATOM 1602 N N . TYR A 1 194 ? 4.626 -2.428 -1.968 1.00 94.06 194 TYR A N 1
ATOM 1603 C CA . TYR A 1 194 ? 5.239 -3.528 -1.233 1.00 94.06 194 TYR A CA 1
ATOM 1604 C C . TYR A 1 194 ? 5.434 -3.206 0.256 1.00 94.06 194 TYR A C 1
ATOM 1606 O O . TYR A 1 194 ? 5.107 -4.026 1.111 1.00 94.06 194 TYR A O 1
ATOM 1614 N N . LEU A 1 195 ? 5.934 -2.012 0.581 1.00 94.56 195 LEU A N 1
ATOM 1615 C CA . LEU A 1 195 ? 6.090 -1.565 1.968 1.00 94.56 195 LEU A CA 1
ATOM 1616 C C . LEU A 1 195 ? 4.731 -1.377 2.665 1.00 94.56 195 LEU A C 1
ATOM 1618 O O . LEU A 1 195 ? 4.595 -1.732 3.833 1.00 94.56 195 LEU A O 1
ATOM 1622 N N . GLY A 1 196 ? 3.721 -0.878 1.948 1.00 93.81 196 GLY A N 1
ATOM 1623 C CA . GLY A 1 196 ? 2.354 -0.726 2.445 1.00 93.81 196 GLY A CA 1
ATOM 1624 C C . GLY A 1 196 ? 1.696 -2.057 2.799 1.00 93.81 196 GLY A C 1
ATOM 1625 O O . GLY A 1 196 ? 1.039 -2.143 3.828 1.00 93.81 196 GLY A O 1
ATOM 1626 N N . LEU A 1 197 ? 1.937 -3.111 2.015 1.00 94.38 197 LEU A N 1
ATOM 1627 C CA . LEU A 1 197 ? 1.453 -4.464 2.317 1.00 94.38 197 LEU A CA 1
ATOM 1628 C C . LEU A 1 197 ? 2.086 -5.042 3.592 1.00 94.38 197 LEU A C 1
ATOM 1630 O O . LEU A 1 197 ? 1.410 -5.719 4.364 1.00 94.38 197 LEU A O 1
ATOM 1634 N N . HIS A 1 198 ? 3.374 -4.778 3.838 1.00 93.56 198 HIS A N 1
ATOM 1635 C CA . HIS A 1 198 ? 4.008 -5.155 5.111 1.00 93.56 198 HIS A CA 1
ATOM 1636 C C . HIS A 1 198 ? 3.382 -4.400 6.283 1.00 93.56 198 HIS A C 1
ATOM 1638 O O . HIS A 1 198 ? 3.063 -5.002 7.307 1.00 93.56 198 HIS A O 1
ATOM 1644 N N . LEU A 1 199 ? 3.135 -3.099 6.110 1.00 93.12 199 LEU A N 1
ATOM 1645 C CA . LEU A 1 199 ? 2.473 -2.293 7.130 1.00 93.12 199 LEU A CA 1
ATOM 1646 C C . LEU A 1 199 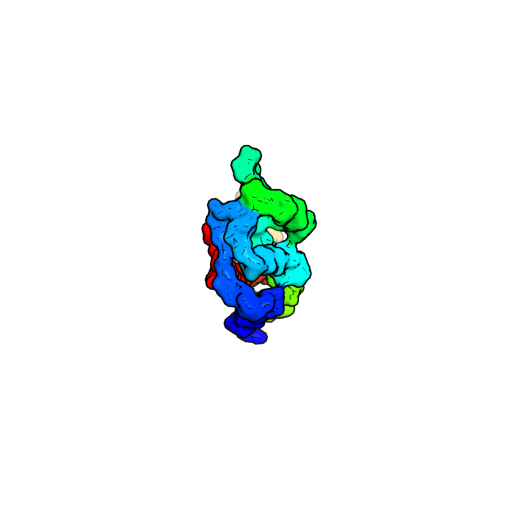? 1.044 -2.778 7.413 1.00 93.12 199 LEU A C 1
ATOM 1648 O O . LEU A 1 199 ? 0.673 -2.894 8.576 1.00 93.12 199 LEU A O 1
ATOM 1652 N N . GLU A 1 200 ? 0.273 -3.120 6.378 1.00 94.00 200 GLU A N 1
ATOM 1653 C CA . GLU A 1 200 ? -1.069 -3.699 6.503 1.00 94.00 200 GLU A CA 1
ATOM 1654 C C . GLU A 1 200 ? -1.040 -4.982 7.337 1.00 94.00 200 GLU A C 1
ATOM 1656 O O . GLU A 1 200 ? -1.798 -5.115 8.296 1.00 94.00 200 GLU A O 1
ATOM 1661 N N . GLN A 1 201 ? -0.131 -5.912 7.027 1.00 92.31 201 GLN A N 1
ATOM 1662 C CA . GLN A 1 201 ? 0.011 -7.156 7.789 1.00 92.31 201 GLN A CA 1
ATOM 1663 C C . GLN A 1 201 ? 0.305 -6.880 9.265 1.00 92.31 201 GLN A C 1
ATOM 1665 O O . GLN A 1 201 ? -0.277 -7.513 10.150 1.00 92.31 201 GLN A O 1
ATOM 1670 N N . THR A 1 202 ? 1.184 -5.922 9.543 1.00 89.94 202 THR A N 1
ATOM 1671 C CA . THR A 1 202 ? 1.524 -5.518 10.907 1.00 89.94 202 THR A CA 1
ATOM 1672 C C . THR A 1 202 ? 0.327 -4.873 11.613 1.00 89.94 202 THR A C 1
ATOM 1674 O O . THR A 1 202 ? -0.017 -5.283 12.725 1.00 89.94 202 THR A O 1
ATOM 1677 N N . ALA A 1 203 ? -0.381 -3.952 10.956 1.00 89.31 203 ALA A N 1
ATOM 1678 C CA . ALA A 1 203 ? -1.557 -3.273 11.494 1.00 89.31 203 ALA A CA 1
ATOM 1679 C C . ALA A 1 203 ? -2.714 -4.245 11.775 1.00 89.31 203 ALA A C 1
ATOM 1681 O O . ALA A 1 203 ? -3.248 -4.255 12.883 1.00 89.31 203 ALA A O 1
ATOM 1682 N N . VAL A 1 204 ? -3.053 -5.128 10.829 1.00 90.50 204 VAL A N 1
ATOM 1683 C CA . VAL A 1 204 ? -4.103 -6.150 10.988 1.00 90.50 204 VAL A CA 1
ATOM 1684 C C . VAL A 1 204 ? -3.819 -7.038 12.197 1.00 90.50 204 VAL A C 1
ATOM 1686 O O . VAL A 1 204 ? -4.704 -7.285 13.020 1.00 90.50 204 VAL A O 1
ATOM 1689 N N . ASN A 1 205 ? -2.571 -7.481 12.352 1.00 87.81 205 ASN A N 1
ATOM 1690 C CA . ASN A 1 205 ? -2.185 -8.380 13.434 1.00 87.81 205 ASN A CA 1
ATOM 1691 C C . ASN A 1 205 ? -2.205 -7.711 14.812 1.00 87.81 205 ASN A C 1
ATOM 1693 O O . ASN A 1 205 ? -2.627 -8.343 15.792 1.00 87.81 205 ASN A O 1
ATOM 1697 N N . ILE A 1 206 ? -1.742 -6.463 14.892 1.00 85.69 206 ILE A N 1
ATOM 1698 C CA . ILE A 1 206 ? -1.570 -5.733 16.150 1.00 85.69 206 ILE A CA 1
ATOM 1699 C C . ILE A 1 206 ? -2.876 -5.076 16.604 1.00 85.69 206 ILE A C 1
ATOM 1701 O O . ILE A 1 206 ? -3.253 -5.205 17.769 1.00 85.69 206 ILE A O 1
ATOM 1705 N N . LEU A 1 207 ? -3.590 -4.422 15.687 1.00 84.94 207 LEU A N 1
ATOM 1706 C CA . LEU A 1 207 ? -4.829 -3.690 15.969 1.00 84.94 207 LEU A CA 1
ATOM 1707 C C . LEU A 1 207 ? -6.083 -4.579 15.854 1.00 84.94 207 LEU A C 1
ATOM 1709 O O . LEU A 1 207 ? -7.192 -4.117 16.112 1.00 84.94 207 LEU A O 1
ATOM 1713 N N . LYS A 1 208 ? -5.926 -5.860 15.480 1.00 86.31 208 LYS A N 1
ATOM 1714 C CA . LYS A 1 208 ? -7.029 -6.826 15.288 1.00 86.31 208 LYS A CA 1
ATOM 1715 C C . LYS A 1 208 ? -8.089 -6.297 14.315 1.00 86.31 208 LYS A C 1
ATOM 1717 O O . LYS A 1 208 ? -9.283 -6.282 14.619 1.00 86.31 208 LYS A O 1
ATOM 1722 N N . LEU A 1 209 ? -7.617 -5.826 13.164 1.00 87.56 209 LEU A N 1
ATOM 1723 C CA . LEU A 1 209 ? -8.462 -5.296 12.096 1.00 87.56 209 LEU A CA 1
ATOM 1724 C C . LEU A 1 209 ? -9.183 -6.426 11.358 1.00 87.56 209 LEU A C 1
ATOM 1726 O O . LEU A 1 209 ? -8.802 -7.596 11.449 1.00 87.56 209 LEU A O 1
ATOM 1730 N N . ASP A 1 210 ? -10.213 -6.057 10.609 1.00 88.38 210 ASP A N 1
ATOM 1731 C CA . ASP A 1 210 ? -10.916 -6.981 9.731 1.00 88.38 210 ASP A CA 1
ATOM 1732 C C . ASP A 1 210 ? -10.153 -7.132 8.399 1.00 88.38 210 ASP A C 1
ATOM 1734 O O . ASP A 1 210 ? -9.554 -6.172 7.907 1.00 88.38 210 ASP A O 1
ATOM 1738 N N . ILE A 1 211 ? -10.181 -8.344 7.831 1.00 76.81 211 ILE A N 1
ATOM 1739 C CA . ILE A 1 211 ? -9.549 -8.713 6.547 1.00 76.81 211 ILE A CA 1
ATOM 1740 C C . ILE A 1 211 ? -10.575 -8.606 5.412 1.00 76.81 211 ILE A C 1
ATOM 1742 O O . ILE A 1 211 ? -11.727 -9.061 5.614 1.00 76.81 211 ILE A O 1
#

Sequence (211 aa):
MNEAQIIKKIELDYLAQFSADLINLTIPRHIPLNQLNHAQMNYLEELLNIENNVHLDIFVKNINTKEIFEIEIQDFEKITRSASNYIIENIKFNLASAIIFIGVYYQEDIEHLAKDKASPAKINTLYICIAVITMIFSIYLIFNINDQYGKIFEFIVFSVGFLAIAYIYETFKSLLPKRKKLREKEHQYLIAEYLGLHLEQTAVNILKLDI

Mean predicted aligned error: 10.3 Å

pLDDT: mean 85.91, std 9.0, range [55.59, 95.81]